Protein AF-0000000078757716 (afdb_homodimer)

Radius of gyration: 20.44 Å; Cα contacts (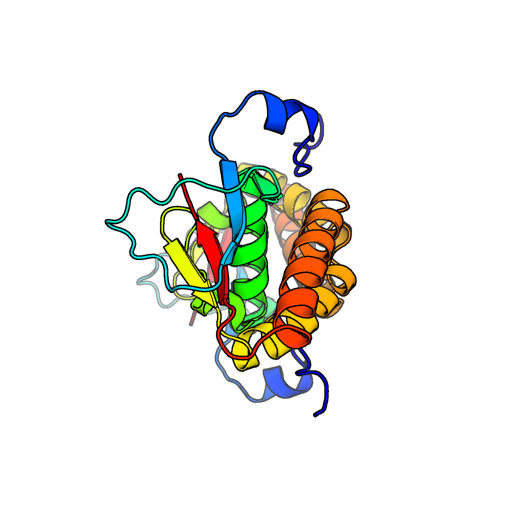8 Å, |Δi|>4): 432; chains: 2; boundi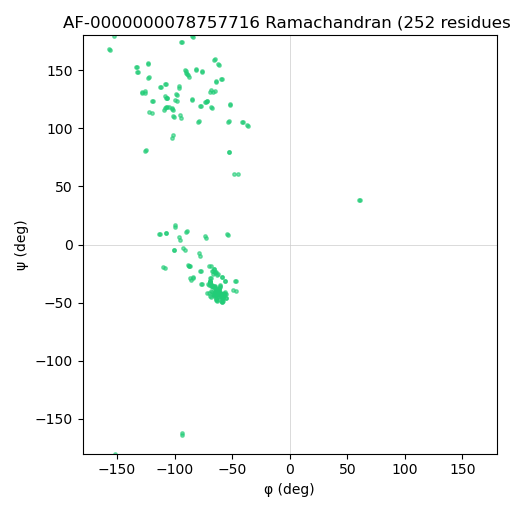ng box: 33×60×46 Å

Nearest PDB structures (foldseek):
  5l8f-assembly1_C  TM=5.918E-01  e=2.690E+00  Rhodospirillum rubrum ATCC 11170
  5gm2-assembly3_R  TM=3.361E-01  e=1.636E+00  Streptomyces blastmyceticus
  8xvz-assembly1_B  TM=3.292E-01  e=3.907E+00  Arabidopsis thaliana
  5l8f-assembly1_C  TM=5.921E-01  e=2.690E+00  Rhodospirillum rubrum ATCC 11170
  5gm2-assembly3_R  TM=3.363E-01  e=1.636E+00  Streptomyces blastmyceticus

Organism: Turneriella parva (strain ATCC BAA-1111 / DSM 21527 / NCTC 11395 / H) (NCBI:txid869212)

Solvent-accessible surface area (backbone atoms only — not comparable to full-atom values): 13785 Å² total; per-residue (Å²): 125,76,73,74,68,68,57,80,49,69,73,61,46,71,74,47,86,50,42,24,38,39,41,78,36,73,59,88,67,54,73,85,47,84,67,78,77,59,92,82,38,45,74,37,43,40,65,58,53,42,23,50,30,31,45,26,50,36,51,66,37,68,55,25,70,68,44,73,61,57,63,50,53,33,70,39,42,39,75,54,19,50,55,41,28,54,51,31,53,49,50,44,64,39,40,62,43,63,65,60,34,50,51,34,50,55,51,25,52,54,24,49,50,32,53,72,47,61,87,61,27,24,39,33,41,36,29,100,126,75,72,76,67,67,58,80,49,69,72,59,46,70,73,47,85,48,40,24,40,38,38,78,34,75,60,87,65,53,72,86,46,86,69,78,78,59,90,83,40,45,76,38,43,40,66,57,53,42,24,50,31,31,46,27,49,38,50,67,37,69,55,24,71,67,44,73,60,59,61,49,51,33,71,38,42,38,77,54,20,52,56,42,29,55,51,31,54,49,50,47,64,38,40,61,43,65,65,60,35,49,51,34,50,54,51,25,53,52,25,48,49,30,53,72,46,59,87,62,27,24,38,35,41,36,30,99

pLDDT: mean 86.97, std 15.77, range [28.34, 98.56]

Structure (mmCIF, N/CA/C/O backbone):
data_AF-0000000078757716-model_v1
#
loop_
_entity.id
_entity.type
_entity.pdbx_description
1 polymer 'Uncharacterized protein'
#
loop_
_atom_site.group_PDB
_atom_site.id
_atom_site.type_symbol
_atom_site.label_atom_id
_atom_site.label_alt_id
_atom_site.label_comp_id
_atom_site.label_asym_id
_atom_site.label_entity_id
_atom_site.label_seq_id
_atom_site.pdbx_PDB_ins_code
_atom_site.Cartn_x
_atom_site.Cartn_y
_atom_site.Cartn_z
_atom_site.occupancy
_atom_site.B_iso_or_equiv
_atom_site.auth_seq_id
_atom_site.auth_comp_id
_atom_site.auth_asym_id
_atom_site.auth_atom_id
_atom_site.pdbx_PDB_model_num
ATOM 1 N N . MET A 1 1 ? 7.484 -3.389 -23.938 1 28.34 1 MET A N 1
ATOM 2 C CA . MET A 1 1 ? 6.559 -2.396 -23.391 1 28.34 1 MET A CA 1
ATOM 3 C C . MET A 1 1 ? 7.211 -1.613 -22.266 1 28.34 1 MET A C 1
ATOM 5 O O . MET A 1 1 ? 7.992 -2.168 -21.484 1 28.34 1 MET A O 1
ATOM 9 N N . LYS A 1 2 ? 7.207 -0.39 -22.391 1 35.62 2 LYS A N 1
ATOM 10 C CA . LYS A 1 2 ? 7.898 0.388 -21.375 1 35.62 2 LYS A CA 1
ATOM 11 C C . LYS A 1 2 ? 7.434 -0.007 -19.969 1 35.62 2 LYS A C 1
ATOM 13 O O . LYS A 1 2 ? 6.234 -0.141 -19.734 1 35.62 2 LYS A O 1
ATOM 18 N N . PRO A 1 3 ? 8.234 -0.429 -19.203 1 38.66 3 PRO A N 1
ATOM 19 C CA . PRO A 1 3 ? 7.746 -0.767 -17.875 1 38.66 3 PRO A CA 1
ATOM 20 C C . PRO A 1 3 ? 6.762 0.265 -17.328 1 38.66 3 PRO A C 1
ATOM 22 O O . PRO A 1 3 ? 6.957 1.469 -17.516 1 38.66 3 PRO A O 1
ATOM 25 N N . LYS A 1 4 ? 5.531 -0.035 -17.297 1 49.56 4 LYS A N 1
ATOM 26 C CA . LYS A 1 4 ? 4.547 0.929 -16.812 1 49.56 4 LYS A CA 1
ATOM 27 C C . LYS A 1 4 ? 5.098 1.749 -15.656 1 49.56 4 LYS A C 1
ATOM 29 O O . LYS A 1 4 ? 5.629 1.191 -14.695 1 49.56 4 LYS A O 1
ATOM 34 N N . SER A 1 5 ? 5.457 2.883 -15.953 1 52 5 SER A N 1
ATOM 35 C CA . SER A 1 5 ? 6.055 3.742 -14.938 1 52 5 SER A CA 1
ATOM 36 C C . SER A 1 5 ? 5.164 3.842 -13.703 1 52 5 SER A C 1
ATOM 38 O O . SER A 1 5 ? 4.039 4.34 -13.781 1 52 5 SER A O 1
ATOM 40 N N . TYR A 1 6 ? 5.254 2.828 -12.914 1 58.72 6 TYR A N 1
ATOM 41 C CA . TYR A 1 6 ? 4.543 2.902 -11.641 1 58.72 6 TYR A CA 1
ATOM 42 C C . TYR A 1 6 ? 4.926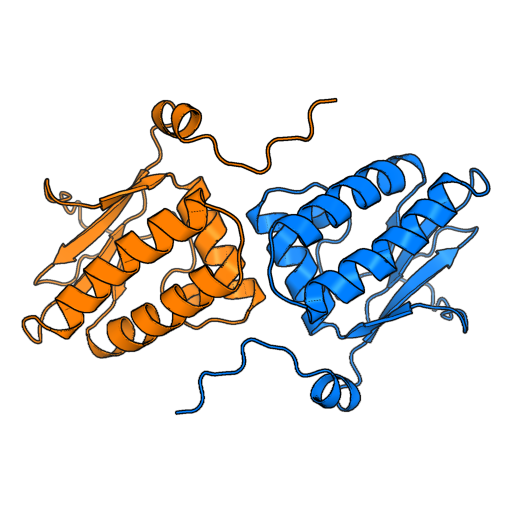 4.164 -10.875 1 58.72 6 TYR A C 1
ATOM 44 O O . TYR A 1 6 ? 4.41 4.418 -9.789 1 58.72 6 TYR A O 1
ATOM 52 N N . TYR A 1 7 ? 5.73 5 -11.734 1 55.91 7 TYR A N 1
ATOM 53 C CA . TYR A 1 7 ? 6.125 6.258 -11.109 1 55.91 7 TYR A CA 1
ATOM 54 C C . TYR A 1 7 ? 5.246 7.406 -11.594 1 55.91 7 TYR A C 1
ATOM 56 O O . TYR A 1 7 ? 4.922 7.492 -12.781 1 55.91 7 TYR A O 1
ATOM 64 N N . ILE A 1 8 ? 4.426 7.855 -10.68 1 56.78 8 ILE A N 1
ATOM 65 C CA . ILE A 1 8 ? 3.684 9.07 -11.008 1 56.78 8 ILE A CA 1
ATOM 66 C C . ILE A 1 8 ? 4.648 10.164 -11.453 1 56.78 8 ILE A C 1
ATOM 68 O O . ILE A 1 8 ? 5.637 10.445 -10.773 1 56.78 8 ILE A O 1
ATOM 72 N N . ASP A 1 9 ? 4.633 10.391 -12.695 1 56.06 9 ASP A N 1
ATOM 73 C CA . ASP A 1 9 ? 5.383 11.523 -13.227 1 56.06 9 ASP A CA 1
ATOM 74 C C . ASP A 1 9 ? 4.766 12.852 -12.797 1 56.06 9 ASP A C 1
ATOM 76 O O . ASP A 1 9 ? 3.547 13.031 -12.867 1 56.06 9 ASP A O 1
ATOM 80 N N . GLU A 1 10 ? 5.57 13.602 -12.062 1 59 10 GLU A N 1
ATOM 81 C CA . GLU A 1 10 ? 5.109 14.906 -11.602 1 59 10 GLU A CA 1
ATOM 82 C C . GLU A 1 10 ? 4.477 15.703 -12.742 1 59 10 GLU A C 1
ATOM 84 O O . GLU A 1 10 ? 3.559 16.5 -12.516 1 59 10 GLU A O 1
ATOM 89 N N . GLU A 1 11 ? 4.98 15.461 -13.898 1 57.66 11 GLU A N 1
ATOM 90 C CA . GLU A 1 11 ? 4.445 16.188 -15.047 1 57.66 11 GLU A CA 1
ATOM 91 C C . GLU A 1 11 ? 2.996 15.805 -15.32 1 57.66 11 GLU A C 1
ATOM 93 O O . GLU A 1 11 ? 2.199 16.641 -15.758 1 57.66 11 GLU A O 1
ATOM 98 N N . ARG A 1 12 ? 2.701 14.594 -15.117 1 56.5 12 ARG A N 1
ATOM 99 C CA . ARG A 1 12 ? 1.335 14.117 -15.32 1 56.5 12 ARG A CA 1
ATOM 100 C C . ARG A 1 12 ? 0.396 14.695 -14.266 1 56.5 12 ARG A C 1
ATOM 102 O O . ARG A 1 12 ? -0.798 14.867 -14.516 1 56.5 12 ARG A O 1
ATOM 109 N N . LEU A 1 13 ? 0.976 14.914 -13.117 1 58.38 13 LEU A N 1
ATOM 110 C CA . LEU A 1 13 ? 0.192 15.453 -12.016 1 58.38 13 LEU A CA 1
ATOM 111 C C . LEU A 1 13 ? -0.266 16.875 -12.32 1 58.38 13 LEU A C 1
ATOM 113 O O . LEU A 1 13 ? -1.284 17.328 -11.789 1 58.38 13 LEU A O 1
ATOM 117 N N . LYS A 1 14 ? 0.457 17.5 -13.141 1 55.69 14 LYS A N 1
ATOM 118 C CA . LYS A 1 14 ? 0.122 18.891 -13.438 1 55.69 14 LYS A CA 1
ATOM 119 C C . LYS A 1 14 ? -1.192 18.984 -14.211 1 55.69 14 LYS A C 1
ATOM 121 O O . LYS A 1 14 ? -1.916 19.984 -14.094 1 55.69 14 LYS A O 1
ATOM 126 N N . ASP A 1 15 ? -1.402 17.906 -14.93 1 53.78 15 ASP A N 1
ATOM 127 C CA . ASP A 1 15 ? -2.545 18.031 -15.828 1 53.78 15 ASP A CA 1
ATOM 128 C C . ASP A 1 15 ? -3.84 17.625 -15.133 1 53.78 15 ASP A C 1
ATOM 130 O O . ASP A 1 15 ? -4.93 17.797 -15.688 1 53.78 15 ASP A O 1
ATOM 134 N N . HIS A 1 16 ? -3.666 16.938 -14.102 1 57.41 16 HIS A N 1
ATOM 135 C CA . HIS A 1 16 ? -4.879 16.469 -13.445 1 57.41 16 HIS A CA 1
ATOM 136 C C . HIS A 1 16 ? -5.207 17.297 -12.211 1 57.41 16 HIS A C 1
ATOM 138 O O . HIS A 1 16 ? -4.328 17.578 -11.398 1 57.41 16 HIS A O 1
ATOM 144 N N . ASP A 1 17 ? -6.309 17.953 -12.25 1 62.44 17 ASP A N 1
ATOM 145 C CA . ASP A 1 17 ? -6.883 18.969 -11.375 1 62.44 17 ASP A CA 1
ATOM 146 C C . ASP A 1 17 ? -7.379 18.359 -10.062 1 62.44 17 ASP A C 1
ATOM 148 O O . ASP A 1 17 ? -8.094 19 -9.305 1 62.44 17 ASP A O 1
ATOM 152 N N . VAL A 1 18 ? -7.047 17.062 -9.898 1 70.81 18 VAL A N 1
ATOM 153 C CA . VAL A 1 18 ? -7.672 16.656 -8.648 1 70.81 18 VAL A CA 1
ATOM 154 C C . VAL A 1 18 ? -6.621 16.625 -7.535 1 70.81 18 VAL A C 1
ATOM 156 O O . VAL A 1 18 ? -5.848 15.664 -7.43 1 70.81 18 VAL A O 1
ATOM 159 N N . LEU A 1 19 ? -6.559 17.781 -6.891 1 85.44 19 LEU A N 1
ATOM 160 C CA . LEU A 1 19 ? -5.57 17.984 -5.84 1 85.44 19 LEU A CA 1
ATOM 161 C C . LEU A 1 19 ? -6.23 17.984 -4.465 1 85.44 19 LEU A C 1
ATOM 163 O O . LEU A 1 19 ? -7.367 18.438 -4.316 1 85.44 19 LEU A O 1
ATOM 167 N N . ALA A 1 20 ? -5.586 17.359 -3.611 1 90.31 20 ALA A N 1
ATOM 168 C CA . ALA A 1 20 ? -5.863 17.547 -2.191 1 90.31 20 ALA A CA 1
ATOM 169 C C . ALA A 1 20 ? -4.996 18.656 -1.607 1 90.31 20 ALA A C 1
ATOM 171 O O . ALA A 1 20 ? -3.932 18.969 -2.146 1 90.31 20 ALA A O 1
ATOM 172 N N . ALA A 1 21 ? -5.566 19.312 -0.592 1 92.25 21 ALA A N 1
ATOM 173 C CA . ALA A 1 21 ? -4.812 20.359 0.088 1 92.25 21 ALA A CA 1
ATOM 174 C C . ALA A 1 21 ? -4.48 19.953 1.521 1 92.25 21 ALA A C 1
ATOM 176 O O . ALA A 1 21 ? -5.324 19.391 2.227 1 92.25 21 ALA A O 1
ATOM 177 N N . VAL A 1 22 ? -3.225 20.203 1.916 1 96 22 VAL A N 1
ATOM 178 C CA . VAL A 1 22 ? -2.766 20.016 3.287 1 96 22 VAL A CA 1
ATOM 179 C C . VAL A 1 22 ? -2.283 21.344 3.867 1 96 22 VAL A C 1
ATOM 181 O O . VAL A 1 22 ? -1.391 21.984 3.309 1 96 22 VAL A O 1
ATOM 184 N N . PHE A 1 23 ? -2.926 21.734 5.039 1 94.69 23 PHE A N 1
ATOM 185 C CA . PHE A 1 23 ? -2.562 23.031 5.609 1 94.69 23 PHE A CA 1
ATOM 186 C C . PHE A 1 23 ? -2.854 23.062 7.105 1 94.69 23 PHE A C 1
ATOM 188 O O . PHE A 1 23 ? -3.484 22.141 7.641 1 94.69 23 PHE A O 1
ATOM 195 N N . ILE A 1 24 ? -2.35 24.047 7.754 1 96.5 24 ILE A N 1
ATOM 196 C CA . ILE A 1 24 ? -2.553 24.25 9.18 1 96.5 24 ILE A CA 1
ATOM 197 C C . ILE A 1 24 ? -3.709 25.234 9.406 1 96.5 24 ILE A C 1
ATOM 199 O O . ILE A 1 24 ? -3.818 26.234 8.719 1 96.5 24 ILE A O 1
ATOM 203 N N . SER A 1 25 ? -4.578 24.891 10.336 1 94.69 25 SER A N 1
ATOM 204 C CA . SER A 1 25 ? -5.719 25.719 10.703 1 94.69 25 SER A CA 1
ATOM 205 C C . SER A 1 25 ? -5.828 25.875 12.219 1 94.69 25 SER A C 1
ATOM 207 O O . SER A 1 25 ? -5.488 24.953 12.969 1 94.69 25 SER A O 1
ATOM 209 N N . ASN A 1 26 ? -6.336 27.031 12.641 1 93.56 26 ASN A N 1
ATOM 210 C CA . ASN A 1 26 ? -6.555 27.266 14.062 1 93.56 26 ASN A CA 1
ATOM 211 C C . ASN A 1 26 ? -7.973 26.891 14.484 1 93.56 26 ASN A C 1
ATOM 213 O O . ASN A 1 26 ? -8.328 26.984 15.664 1 93.56 26 ASN A O 1
ATOM 217 N N . VAL A 1 27 ? -8.75 26.484 13.492 1 89.88 27 VAL A N 1
ATOM 218 C CA . VAL A 1 27 ? -10.102 26.016 13.781 1 89.88 27 VAL A CA 1
ATOM 219 C C . VAL A 1 27 ? -10.359 24.703 13.039 1 89.88 27 VAL A C 1
ATOM 221 O O . VAL A 1 27 ? -9.742 24.438 12 1 89.88 27 VAL A O 1
ATOM 224 N N . GLU A 1 28 ? -11.258 23.891 13.609 1 90.06 28 GLU A N 1
ATOM 225 C CA . GLU A 1 28 ? -11.68 22.656 12.938 1 90.06 28 GLU A CA 1
ATOM 226 C C . GLU A 1 28 ? -12.516 22.984 11.695 1 90.06 28 GLU A C 1
ATOM 228 O O . GLU A 1 28 ? -13.414 23.828 11.75 1 90.06 28 GLU A O 1
ATOM 233 N N . ILE A 1 29 ? -12.086 22.297 10.648 1 89.12 29 ILE A N 1
ATOM 234 C CA . ILE A 1 29 ? -12.805 22.516 9.398 1 89.12 29 ILE A CA 1
ATOM 235 C C . ILE A 1 29 ? -13.828 21.406 9.195 1 89.12 29 ILE A C 1
ATOM 237 O O . ILE A 1 29 ? -13.492 20.219 9.32 1 89.12 29 ILE A O 1
ATOM 241 N N . SER A 1 30 ? -15.102 21.75 9.023 1 80.81 30 SER A N 1
ATOM 242 C CA . SER A 1 30 ? -16.141 20.766 8.781 1 80.81 30 SER A CA 1
ATOM 243 C C . SER A 1 30 ? -16.281 20.453 7.297 1 80.81 30 SER A C 1
ATOM 245 O O . SER A 1 30 ? -15.898 21.266 6.449 1 80.81 30 SER A O 1
ATOM 247 N N . ASP A 1 31 ? -16.578 19.203 6.957 1 69.81 31 ASP A N 1
ATOM 248 C CA . ASP A 1 31 ? -16.75 18.766 5.574 1 69.81 31 ASP A CA 1
ATOM 249 C C . ASP A 1 31 ? -17.641 19.734 4.805 1 69.81 31 ASP A C 1
ATOM 251 O O . ASP A 1 31 ? -17.453 19.938 3.602 1 69.81 31 ASP A O 1
ATOM 255 N N . ASP A 1 32 ? -18.656 20.203 5.434 1 62.56 32 ASP A N 1
ATOM 256 C CA . ASP A 1 32 ? -19.672 21.031 4.789 1 62.56 32 ASP A CA 1
ATOM 257 C C . ASP A 1 32 ? -19.188 22.469 4.609 1 62.56 32 ASP A C 1
ATOM 259 O O . ASP A 1 32 ? -19.828 23.266 3.928 1 62.56 32 ASP A O 1
ATOM 263 N N . GLN A 1 33 ? -18.094 22.688 5.23 1 56.34 33 GLN A N 1
ATOM 264 C CA . GLN A 1 33 ? -17.719 24.094 5.227 1 56.34 33 GLN A CA 1
ATOM 265 C C . GLN A 1 33 ? -16.766 24.406 4.074 1 56.34 33 GLN A C 1
ATOM 267 O O . GLN A 1 33 ? -15.93 23.578 3.719 1 56.34 33 GLN A O 1
ATOM 272 N N . TYR A 1 34 ? -17.266 25.094 3.143 1 59.72 34 TYR A N 1
ATOM 273 C CA . TYR A 1 34 ? -16.438 25.672 2.092 1 59.72 34 TYR A CA 1
ATOM 274 C C . TYR A 1 34 ? -15.188 26.312 2.676 1 59.72 34 TYR A C 1
ATOM 276 O O . TYR A 1 34 ? -15.234 27.422 3.217 1 59.72 34 TYR A O 1
ATOM 284 N N . ALA A 1 35 ? -14.438 25.484 3.301 1 62.97 35 ALA A N 1
ATOM 285 C CA . ALA A 1 35 ? -13.234 26.172 3.764 1 62.97 35 ALA A CA 1
ATOM 286 C C . ALA A 1 35 ? -12.297 26.484 2.602 1 62.97 35 ALA A C 1
ATOM 288 O O . ALA A 1 35 ? -12.109 25.656 1.706 1 62.97 35 ALA A O 1
ATOM 289 N N . GLU A 1 36 ? -12.062 27.734 2.527 1 74.81 36 GLU A N 1
ATOM 290 C CA . GLU A 1 36 ? -11.078 28.172 1.547 1 74.81 36 GLU A CA 1
ATOM 291 C C . GLU A 1 36 ? -9.664 27.781 1.97 1 74.81 36 GLU A C 1
ATOM 293 O O . GLU A 1 36 ? -9.273 28 3.117 1 74.81 36 GLU A O 1
ATOM 298 N N . GLU A 1 37 ? -9.055 27.078 1.09 1 79.25 37 GLU A N 1
ATOM 299 C CA . GLU A 1 37 ? -7.668 26.688 1.326 1 79.25 37 GLU A CA 1
ATOM 300 C C . GLU A 1 37 ? -6.75 27.906 1.323 1 79.25 37 GLU A C 1
ATOM 302 O O . GLU A 1 37 ? -6.875 28.781 0.462 1 79.25 37 GLU A O 1
ATOM 307 N N . PRO A 1 38 ? -5.93 27.984 2.326 1 86.12 38 PRO A N 1
ATOM 308 C CA . PRO A 1 38 ? -4.977 29.094 2.316 1 86.12 38 PRO A CA 1
ATOM 309 C C . PRO A 1 38 ? -3.979 29.016 1.164 1 86.12 38 PRO A C 1
ATOM 311 O O . PRO A 1 38 ? -3.762 27.938 0.609 1 86.12 38 PRO A O 1
ATOM 314 N N . PRO A 1 39 ? -3.396 30.109 0.843 1 86.31 39 PRO A N 1
ATOM 315 C CA . PRO A 1 39 ? -2.439 30.141 -0.266 1 86.31 39 PRO A CA 1
ATOM 316 C C . PRO A 1 39 ? -1.213 29.266 -0.006 1 86.31 39 PRO A C 1
ATOM 318 O O . PRO A 1 39 ? -0.586 28.781 -0.95 1 86.31 39 PRO A O 1
ATOM 321 N N . GLU A 1 40 ? -0.895 29.062 1.248 1 89.19 40 GLU A N 1
ATOM 322 C CA . GLU A 1 40 ? 0.315 28.312 1.596 1 89.19 40 GLU A CA 1
ATOM 323 C C . GLU A 1 40 ? 0.035 26.828 1.711 1 89.19 40 GLU A C 1
ATOM 325 O O . GLU A 1 40 ? 0.894 26.062 2.152 1 89.19 40 GLU A O 1
ATOM 330 N N . ALA A 1 41 ? -1.111 26.453 1.271 1 92.88 41 ALA A N 1
ATOM 331 C CA . ALA A 1 41 ? -1.464 25.047 1.367 1 92.88 41 ALA A CA 1
ATOM 332 C C . ALA A 1 41 ? -0.539 24.188 0.507 1 92.88 41 ALA A C 1
ATOM 334 O O . ALA A 1 41 ? -0.125 24.609 -0.576 1 92.88 41 ALA A O 1
ATOM 335 N N . LEU A 1 42 ? -0.203 23.078 1.037 1 94.12 42 LEU A N 1
ATOM 336 C CA . LEU A 1 42 ? 0.485 22.062 0.252 1 94.12 42 LEU A CA 1
ATOM 337 C C . LEU A 1 42 ? -0.496 21.312 -0.641 1 94.12 42 LEU A C 1
ATOM 339 O O . LEU A 1 42 ? -1.417 20.656 -0.145 1 94.12 42 LEU A O 1
ATOM 343 N N . TRP A 1 43 ? -0.269 21.391 -1.92 1 91.06 43 TRP A N 1
ATOM 344 C CA . TRP A 1 43 ? -1.127 20.688 -2.877 1 91.06 43 TRP A CA 1
ATOM 345 C C . TRP A 1 43 ? -0.504 19.375 -3.314 1 91.06 43 TRP A C 1
ATOM 347 O O . TRP A 1 43 ? 0.662 19.328 -3.713 1 91.06 43 TRP A O 1
ATOM 357 N N . ILE A 1 44 ? -1.374 18.344 -3.189 1 91.75 44 ILE A N 1
ATOM 358 C CA . ILE A 1 44 ? -0.924 17 -3.498 1 91.75 44 ILE A CA 1
ATOM 359 C C . ILE A 1 44 ? -1.895 16.344 -4.477 1 91.75 44 ILE A C 1
ATOM 361 O O . ILE A 1 44 ? -3.111 16.391 -4.281 1 91.75 44 ILE A O 1
ATOM 365 N N . HIS A 1 45 ? -1.345 15.805 -5.465 1 91.19 45 HIS A N 1
ATOM 366 C CA . HIS A 1 45 ? -2.201 15.055 -6.375 1 91.19 45 HIS A CA 1
ATOM 367 C C . HIS A 1 45 ? -2.91 13.914 -5.648 1 91.19 45 HIS A C 1
ATOM 369 O O . HIS A 1 45 ? -2.299 13.211 -4.836 1 91.19 45 HIS A O 1
ATOM 375 N N . GLU A 1 46 ? -4.145 13.672 -6.004 1 90.31 46 GLU A N 1
ATOM 376 C CA . GLU A 1 46 ? -4.957 12.672 -5.316 1 90.31 46 GLU A CA 1
ATOM 377 C C . GLU A 1 46 ? -4.332 11.289 -5.43 1 90.31 46 GLU A C 1
ATOM 379 O O . GLU A 1 46 ? -4.461 10.469 -4.52 1 90.31 46 GLU A O 1
ATOM 384 N N . GLU A 1 47 ? -3.723 11.016 -6.516 1 89.38 47 GLU A N 1
ATOM 385 C CA . GLU A 1 47 ? -3.102 9.703 -6.703 1 89.38 47 GLU A CA 1
ATOM 386 C C . GLU A 1 47 ? -1.951 9.492 -5.723 1 89.38 47 GLU A C 1
ATOM 388 O O . GLU A 1 47 ? -1.752 8.391 -5.223 1 89.38 47 GLU A O 1
ATOM 393 N N . ILE A 1 48 ? -1.233 10.57 -5.492 1 93.06 48 ILE A N 1
ATOM 394 C CA . ILE A 1 48 ? -0.114 10.477 -4.562 1 93.06 48 ILE A CA 1
ATOM 395 C C . ILE A 1 48 ? -0.639 10.305 -3.139 1 93.06 48 ILE A C 1
ATOM 397 O O . ILE A 1 48 ? -0.111 9.5 -2.365 1 93.06 48 ILE A O 1
ATOM 401 N N . LEU A 1 49 ? -1.664 11.055 -2.834 1 94.62 49 LEU A N 1
ATOM 402 C CA . LEU A 1 49 ? -2.254 10.914 -1.509 1 94.62 49 LEU A CA 1
ATOM 403 C C . LEU A 1 49 ? -2.852 9.523 -1.328 1 94.62 49 LEU A C 1
ATOM 405 O O . LEU A 1 49 ? -2.689 8.906 -0.274 1 94.62 49 LEU A O 1
ATOM 409 N N . SER A 1 50 ? -3.525 9.086 -2.344 1 94.69 50 SER A N 1
ATOM 410 C CA . SER A 1 50 ? -4.086 7.742 -2.307 1 94.69 50 SER A CA 1
ATOM 411 C C . SER A 1 50 ? -2.996 6.695 -2.107 1 94.69 50 SER A C 1
ATOM 413 O O . SER A 1 50 ? -3.152 5.773 -1.304 1 94.69 50 SER A O 1
ATOM 415 N N . ARG A 1 51 ? -1.918 6.805 -2.809 1 95.31 51 ARG A N 1
ATOM 416 C CA . ARG A 1 51 ? -0.779 5.902 -2.672 1 95.31 51 ARG A CA 1
ATOM 417 C C . ARG A 1 51 ? -0.233 5.922 -1.248 1 95.31 51 ARG A C 1
ATOM 419 O O . ARG A 1 51 ? 0.076 4.871 -0.684 1 95.31 51 ARG A O 1
ATOM 426 N N . LEU A 1 52 ? -0.149 7.102 -0.713 1 96.88 52 LEU A N 1
ATOM 427 C CA . LEU A 1 52 ? 0.334 7.242 0.656 1 96.88 52 LEU A CA 1
ATOM 428 C C . LEU A 1 52 ? -0.587 6.52 1.634 1 96.88 52 LEU A C 1
ATOM 430 O O . LEU A 1 52 ? -0.12 5.801 2.521 1 96.88 52 LEU A O 1
ATOM 434 N N . ILE A 1 53 ? -1.892 6.684 1.485 1 97.31 53 ILE A N 1
ATOM 435 C CA . ILE A 1 53 ? -2.881 6.074 2.369 1 97.31 53 ILE A CA 1
ATOM 436 C C . ILE A 1 53 ? -2.809 4.555 2.256 1 97.31 53 ILE A C 1
ATOM 438 O O . ILE A 1 53 ? -2.771 3.85 3.27 1 97.31 53 ILE A O 1
ATOM 442 N N . LEU A 1 54 ? -2.764 4.105 1.116 1 96.69 54 LEU A N 1
ATOM 443 C CA . LEU A 1 54 ? -2.689 2.666 0.882 1 96.69 54 LEU A CA 1
ATOM 444 C C . LEU A 1 54 ? -1.378 2.096 1.412 1 96.69 54 LEU A C 1
ATOM 446 O O . LEU A 1 54 ? -1.355 1 1.978 1 96.69 54 LEU A O 1
ATOM 450 N N . PHE A 1 55 ? -0.31 2.811 1.214 1 96.12 55 PHE A N 1
ATOM 451 C CA . PHE A 1 55 ? 0.973 2.406 1.777 1 96.12 55 PHE A CA 1
ATOM 452 C C . PHE A 1 55 ? 0.889 2.303 3.295 1 96.12 55 PHE A C 1
ATOM 454 O O . PHE A 1 55 ? 1.345 1.319 3.883 1 96.12 55 PHE A O 1
ATOM 461 N N . GLY A 1 56 ? 0.322 3.293 3.893 1 96.25 56 GLY A N 1
ATOM 462 C CA . GLY A 1 56 ? 0.098 3.238 5.328 1 96.25 56 GLY A CA 1
ATOM 463 C C . GLY A 1 56 ? -0.726 2.039 5.758 1 96.25 56 GLY A C 1
ATOM 464 O O . GLY A 1 56 ? -0.406 1.385 6.754 1 96.25 56 GLY A O 1
ATOM 465 N N . SER A 1 57 ? -1.731 1.729 5.027 1 95.62 57 SER A N 1
ATOM 466 C CA . SER A 1 57 ? -2.58 0.58 5.324 1 95.62 57 SER A CA 1
ATOM 467 C C . SER A 1 57 ? -1.801 -0.727 5.219 1 95.62 57 SER A C 1
ATOM 469 O O . SER A 1 57 ? -1.979 -1.632 6.035 1 95.62 57 SER A O 1
ATOM 471 N N . ALA A 1 58 ? -0.961 -0.793 4.246 1 94.31 58 ALA A N 1
ATOM 472 C CA . ALA A 1 58 ? -0.154 -1.991 4.031 1 94.31 58 ALA A CA 1
ATOM 473 C C . ALA A 1 58 ? 0.708 -2.301 5.25 1 94.31 58 ALA A C 1
ATOM 475 O O . ALA A 1 58 ? 0.995 -3.467 5.535 1 94.31 58 ALA A O 1
ATOM 476 N N . TYR A 1 59 ? 1.026 -1.308 5.949 1 93.62 59 TYR A N 1
ATOM 477 C CA . TYR A 1 59 ? 1.9 -1.494 7.102 1 93.62 59 TYR A CA 1
ATOM 478 C C . TYR A 1 59 ? 1.155 -1.218 8.398 1 93.62 59 TYR A C 1
ATOM 480 O O . TYR A 1 59 ? 1.774 -1.019 9.453 1 93.62 59 TYR A O 1
ATOM 488 N N . GLN A 1 60 ? -0.146 -1.063 8.266 1 91.75 60 GLN A N 1
ATOM 489 C CA . GLN A 1 60 ? -1.029 -0.883 9.414 1 91.75 60 GLN A CA 1
ATOM 490 C C . GLN A 1 60 ? -0.657 0.37 10.203 1 91.75 60 GLN A C 1
ATOM 492 O O . GLN A 1 60 ? -0.646 0.353 11.438 1 91.75 60 GLN A O 1
ATOM 497 N N . MET A 1 61 ? -0.304 1.354 9.5 1 94.25 61 MET A N 1
ATOM 498 C CA . MET A 1 61 ? 0.001 2.633 10.133 1 94.25 61 MET A CA 1
ATOM 499 C C . MET A 1 61 ? -1.277 3.357 10.539 1 94.25 61 MET A C 1
ATOM 501 O O . MET A 1 61 ? -2.279 3.305 9.82 1 94.25 61 MET A O 1
ATOM 505 N N . HIS A 1 62 ? -1.174 4.105 11.586 1 95.94 62 HIS A N 1
ATOM 506 C CA . HIS A 1 62 ? -2.342 4.734 12.188 1 95.94 62 HIS A CA 1
ATOM 507 C C . HIS A 1 62 ? -2.904 5.828 11.289 1 95.94 62 HIS A C 1
ATOM 509 O O . HIS A 1 62 ? -4.121 6.02 11.227 1 95.94 62 HIS A O 1
ATOM 515 N N . PHE A 1 63 ? -2.068 6.5 10.578 1 95.75 63 PHE A N 1
ATOM 516 C CA . PHE A 1 63 ? -2.553 7.66 9.844 1 95.75 63 PHE A CA 1
ATOM 517 C C . PHE A 1 63 ? -3.502 7.234 8.727 1 95.75 63 PHE A C 1
ATOM 519 O O . PHE A 1 63 ? -4.289 8.047 8.234 1 95.75 63 PHE A O 1
ATOM 526 N N . SER A 1 64 ? -3.381 5.969 8.273 1 95.75 64 SER A N 1
ATOM 527 C CA . SER A 1 64 ? -4.293 5.512 7.23 1 95.75 64 SER A CA 1
ATOM 528 C C . SER A 1 64 ? -5.73 5.461 7.738 1 95.75 64 SER A C 1
ATOM 530 O O . SER A 1 64 ? -6.676 5.496 6.945 1 95.75 64 SER A O 1
ATOM 532 N N . ALA A 1 65 ? -5.883 5.402 9.031 1 95.31 65 ALA A N 1
ATOM 533 C CA . ALA A 1 65 ? -7.211 5.477 9.633 1 95.31 65 ALA A CA 1
ATOM 534 C C . ALA A 1 65 ? -7.637 6.926 9.852 1 95.31 65 ALA A C 1
ATOM 536 O O . ALA A 1 65 ? -8.828 7.238 9.859 1 95.31 65 ALA A O 1
ATOM 537 N N . LEU A 1 66 ? -6.664 7.832 10.094 1 95.5 66 LEU A N 1
ATOM 538 C CA . LEU A 1 66 ? -6.926 9.258 10.297 1 95.5 66 LEU A CA 1
ATOM 539 C C . LEU A 1 66 ? -7.371 9.922 9 1 95.5 66 LEU A C 1
ATOM 541 O O . LEU A 1 66 ? -8.156 10.867 9.023 1 95.5 66 LEU A O 1
ATOM 545 N N . ILE A 1 67 ? -6.805 9.445 7.875 1 96 67 ILE A N 1
ATOM 546 C CA . ILE A 1 67 ? -7.098 9.922 6.527 1 96 67 ILE A CA 1
ATOM 547 C C . ILE A 1 67 ? -7.52 8.742 5.648 1 96 67 ILE A C 1
ATOM 549 O O . ILE A 1 67 ? -6.742 8.281 4.809 1 96 67 ILE A O 1
ATOM 553 N N . PRO A 1 68 ? -8.742 8.352 5.734 1 93.56 68 PRO A N 1
ATOM 554 C CA . PRO A 1 68 ? -9.109 7.062 5.148 1 93.56 68 PRO A CA 1
ATOM 555 C C . PRO A 1 68 ? -9.273 7.125 3.633 1 93.56 68 PRO A C 1
ATOM 557 O O . PRO A 1 68 ? -9.281 6.086 2.967 1 93.56 68 PRO A O 1
ATOM 560 N N . ASP A 1 69 ? -9.531 8.344 3.109 1 92.12 69 ASP A N 1
ATOM 561 C CA . ASP A 1 69 ? -9.633 8.469 1.659 1 92.12 69 ASP A CA 1
ATOM 562 C C . ASP A 1 69 ? -9.242 9.875 1.201 1 92.12 69 ASP A C 1
ATOM 564 O O . ASP A 1 69 ? -8.891 10.727 2.02 1 92.12 69 ASP A O 1
ATOM 568 N N . VAL A 1 70 ? -9.312 10.055 -0.079 1 91.81 70 VAL A N 1
ATOM 569 C CA . VAL A 1 70 ? -8.805 11.297 -0.663 1 91.81 70 VAL A CA 1
ATOM 570 C C . VAL A 1 70 ? -9.953 12.289 -0.849 1 91.81 70 VAL A C 1
ATOM 572 O O . VAL A 1 70 ? -9.758 13.375 -1.395 1 91.81 70 VAL A O 1
ATOM 575 N N . TYR A 1 71 ? -11.156 12.008 -0.387 1 88.81 71 TYR A N 1
ATOM 576 C CA . TYR A 1 71 ? -12.305 12.828 -0.748 1 88.81 71 TYR A CA 1
ATOM 577 C C . TYR A 1 71 ? -12.797 13.633 0.449 1 88.81 71 TYR A C 1
ATOM 579 O O . TYR A 1 71 ? -13.484 14.641 0.285 1 88.81 71 TYR A O 1
ATOM 587 N N . GLY A 1 72 ? -12.469 13.266 1.61 1 90.5 72 GLY A N 1
ATOM 588 C CA . GLY A 1 72 ? -12.984 13.914 2.805 1 90.5 72 GLY A CA 1
ATOM 589 C C . GLY A 1 72 ? -12.062 15.008 3.33 1 90.5 72 GLY A C 1
ATOM 590 O O . GLY A 1 72 ? -11.062 15.344 2.693 1 90.5 72 GLY A O 1
ATOM 591 N N . THR A 1 73 ? -12.594 15.719 4.387 1 93.62 73 THR A N 1
ATOM 592 C CA . THR A 1 73 ? -11.805 16.672 5.164 1 93.62 73 THR A CA 1
ATOM 593 C C . THR A 1 73 ? -11.477 16.109 6.543 1 93.62 73 THR A C 1
ATOM 595 O O . THR A 1 73 ? -12.375 15.688 7.277 1 93.62 73 THR A O 1
ATOM 598 N N . TYR A 1 74 ? -10.25 16.109 6.828 1 95.81 74 TYR A N 1
ATOM 599 C CA . TYR A 1 74 ? -9.797 15.508 8.078 1 95.81 74 TYR A CA 1
ATOM 600 C C . TYR A 1 74 ? -8.969 16.484 8.891 1 95.81 74 TYR A C 1
ATOM 602 O O . TYR A 1 74 ? -8.07 17.141 8.359 1 95.81 74 TYR A O 1
ATOM 610 N N . ASN A 1 75 ? -9.336 16.594 10.164 1 96.12 75 ASN A N 1
ATOM 611 C CA . ASN A 1 75 ? -8.609 17.406 11.125 1 96.12 75 ASN A CA 1
ATOM 612 C C . ASN A 1 75 ? -7.738 16.547 12.039 1 96.12 75 ASN A C 1
ATOM 614 O O . ASN A 1 75 ? -8.25 15.719 12.789 1 96.12 75 ASN A O 1
ATOM 618 N N . ILE A 1 76 ? -6.469 16.766 11.953 1 97.38 76 ILE A N 1
ATOM 619 C CA . ILE A 1 76 ? -5.523 16.016 12.773 1 97.38 76 ILE A CA 1
ATOM 620 C C . ILE A 1 76 ? -4.965 16.906 13.875 1 97.38 76 ILE A C 1
ATOM 622 O O . ILE A 1 76 ? -4.309 17.906 13.602 1 97.38 76 ILE A O 1
ATOM 626 N N . ASN A 1 77 ? -5.207 16.531 15.125 1 96.56 77 ASN A N 1
ATOM 627 C CA . ASN A 1 77 ? -4.797 17.391 16.25 1 96.56 77 ASN A CA 1
ATOM 628 C C . ASN A 1 77 ? -3.336 17.141 16.625 1 96.56 77 ASN A C 1
ATOM 630 O O . ASN A 1 77 ? -2.678 16.281 16.047 1 96.56 77 ASN A O 1
ATOM 634 N N . LYS A 1 78 ? -2.857 17.844 17.594 1 96.19 78 LYS A N 1
ATOM 635 C CA . LYS A 1 78 ? -1.438 17.906 17.922 1 96.19 78 LYS A CA 1
ATOM 636 C C . LYS A 1 78 ? -0.899 16.547 18.344 1 96.19 78 LYS A C 1
ATOM 638 O O . LYS A 1 78 ? 0.119 16.094 17.812 1 96.19 78 LYS A O 1
ATOM 643 N N . PRO A 1 79 ? -1.569 15.828 19.234 1 94.81 79 PRO A N 1
ATOM 644 C CA . PRO A 1 79 ? -1.043 14.508 19.594 1 94.81 79 PRO A CA 1
ATOM 645 C C . PRO A 1 79 ? -0.992 13.555 18.391 1 94.81 79 PRO A C 1
ATOM 647 O O . PRO A 1 79 ? -0.042 12.781 18.266 1 94.81 79 PRO A O 1
ATOM 650 N N . GLN A 1 80 ? -1.962 13.656 17.562 1 96.81 80 GLN A N 1
ATOM 651 C CA . GLN A 1 80 ? -2.012 12.805 16.375 1 96.81 80 GLN A CA 1
ATOM 652 C C . GLN A 1 80 ? -0.919 13.18 15.375 1 96.81 80 GLN A C 1
ATOM 654 O O . GLN A 1 80 ? -0.391 12.32 14.672 1 96.81 80 GLN A O 1
ATOM 659 N N . CYS A 1 81 ? -0.566 14.43 15.336 1 97.88 81 CYS A N 1
ATOM 660 C CA . CYS A 1 81 ? 0.458 14.891 14.414 1 97.88 81 CYS A CA 1
ATOM 661 C C . CYS A 1 81 ? 1.826 14.336 14.781 1 97.88 81 CYS A C 1
ATOM 663 O O . CYS A 1 81 ? 2.65 14.07 13.906 1 97.88 81 CYS A O 1
ATOM 665 N N . ASP A 1 82 ? 2.059 14.219 16.031 1 96.5 82 ASP A N 1
ATOM 666 C CA . ASP A 1 82 ? 3.316 13.625 16.484 1 96.5 82 ASP A CA 1
ATOM 667 C C . ASP A 1 82 ? 3.467 12.203 15.938 1 96.5 82 ASP A C 1
ATOM 669 O O . ASP A 1 82 ? 4.496 11.859 15.352 1 96.5 82 ASP A O 1
ATOM 673 N N . ASP A 1 83 ? 2.422 11.445 16.125 1 96.12 83 ASP A N 1
ATOM 674 C CA . ASP A 1 83 ? 2.41 10.078 15.617 1 96.12 83 ASP A CA 1
ATOM 675 C C . ASP A 1 83 ? 2.49 10.055 14.094 1 96.12 83 ASP A C 1
ATOM 677 O O . ASP A 1 83 ? 3.219 9.242 13.516 1 96.12 83 ASP A O 1
ATOM 681 N N . LEU A 1 84 ? 1.758 10.922 13.5 1 97.88 84 LEU A N 1
ATOM 682 C CA . LEU A 1 84 ? 1.763 11.031 12.047 1 97.88 84 LEU A CA 1
ATOM 683 C C . LEU A 1 84 ? 3.17 11.305 11.523 1 97.88 84 LEU A C 1
ATOM 685 O O . LEU A 1 84 ? 3.623 10.656 10.578 1 97.88 84 LEU A O 1
ATOM 689 N N . ALA A 1 85 ? 3.879 12.242 12.18 1 97.94 85 ALA A N 1
ATOM 690 C CA . ALA A 1 85 ? 5.227 12.602 11.75 1 97.94 85 ALA A CA 1
ATOM 691 C C . ALA A 1 85 ? 6.168 11.406 11.828 1 97.94 85 ALA A C 1
ATOM 693 O O . ALA A 1 85 ? 6.953 11.156 10.906 1 97.94 85 ALA A O 1
ATOM 694 N N . ALA A 1 86 ? 6.07 10.672 12.836 1 97 86 ALA A N 1
ATOM 695 C CA . ALA A 1 86 ? 6.918 9.5 13.016 1 97 86 ALA A CA 1
ATOM 696 C C . ALA A 1 86 ? 6.625 8.445 11.953 1 97 86 ALA A C 1
ATOM 698 O O . ALA A 1 86 ? 7.547 7.848 11.391 1 97 86 ALA A O 1
ATOM 699 N N . GLU A 1 87 ? 5.355 8.242 11.719 1 97.44 87 GLU A N 1
ATOM 700 C CA . GLU A 1 87 ? 4.957 7.227 10.75 1 97.44 87 GLU A CA 1
ATOM 701 C C . GLU A 1 87 ? 5.363 7.629 9.336 1 97.44 87 GLU A C 1
ATOM 703 O O . GLU A 1 87 ? 5.793 6.785 8.547 1 97.44 87 GLU A O 1
ATOM 708 N N . LEU A 1 88 ? 5.301 8.898 9.031 1 97.88 88 LEU A N 1
ATOM 709 C CA . LEU A 1 88 ? 5.699 9.359 7.707 1 97.88 88 LEU A CA 1
ATOM 710 C C . LEU A 1 88 ? 7.207 9.219 7.512 1 97.88 88 LEU A C 1
ATOM 712 O O . LEU A 1 88 ? 7.672 8.961 6.398 1 97.88 88 LEU A O 1
ATOM 716 N N . GLU A 1 89 ? 7.945 9.375 8.555 1 96.62 89 GLU A N 1
ATOM 717 C CA . GLU A 1 89 ? 9.375 9.078 8.477 1 96.62 89 GLU A CA 1
ATOM 718 C C . GLU A 1 89 ? 9.617 7.617 8.125 1 96.62 89 GLU A C 1
ATOM 720 O O . GLU A 1 89 ? 10.469 7.309 7.289 1 96.62 89 GLU A O 1
ATOM 725 N N . THR A 1 90 ? 8.867 6.754 8.703 1 96.06 90 THR A N 1
ATOM 726 C CA . THR A 1 90 ? 8.969 5.328 8.422 1 96.06 90 THR A CA 1
ATOM 727 C C . THR A 1 90 ? 8.656 5.047 6.953 1 96.06 90 THR A C 1
ATOM 729 O O . THR A 1 90 ? 9.32 4.227 6.312 1 96.06 90 THR A O 1
ATOM 732 N N . VAL A 1 91 ? 7.652 5.734 6.449 1 96.56 91 VAL A N 1
ATOM 733 C CA . VAL A 1 91 ? 7.305 5.574 5.039 1 96.56 91 VAL A CA 1
ATOM 734 C C . VAL A 1 91 ? 8.523 5.855 4.168 1 96.56 91 VAL A C 1
ATOM 736 O O . VAL A 1 91 ? 8.836 5.09 3.252 1 96.56 91 VAL A O 1
ATOM 739 N N . THR A 1 92 ? 9.211 6.914 4.445 1 96.12 92 THR A N 1
ATOM 740 C CA . THR A 1 92 ? 10.352 7.312 3.627 1 96.12 92 THR A CA 1
ATOM 741 C C . THR A 1 92 ? 11.469 6.273 3.703 1 96.12 92 THR A C 1
ATOM 743 O O . THR A 1 92 ? 12.25 6.125 2.764 1 96.12 92 THR A O 1
ATOM 746 N N . GLU A 1 93 ? 11.508 5.516 4.73 1 95.25 93 GLU A N 1
ATOM 747 C CA . GLU A 1 93 ? 12.531 4.48 4.895 1 95.25 93 GLU A CA 1
ATOM 748 C C . GLU A 1 93 ? 12.133 3.197 4.172 1 95.25 93 GLU A C 1
ATOM 750 O O . GLU A 1 93 ? 12.992 2.445 3.713 1 95.25 93 GLU A O 1
ATOM 755 N N . LEU A 1 94 ? 10.867 3.004 4.066 1 95.06 94 LEU A N 1
ATOM 756 C CA . LEU A 1 94 ? 10.344 1.726 3.59 1 95.06 94 LEU A CA 1
ATOM 757 C C . LEU A 1 94 ? 10.25 1.714 2.068 1 95.06 94 LEU A C 1
ATOM 759 O O . LEU A 1 94 ? 10.117 0.649 1.459 1 95.06 94 LEU A O 1
ATOM 763 N N . THR A 1 95 ? 10.266 2.893 1.428 1 94.81 95 THR A N 1
ATOM 764 C CA . THR A 1 95 ? 10.016 2.92 -0.009 1 94.81 95 THR A CA 1
ATOM 765 C C . THR A 1 95 ? 11.18 3.568 -0.748 1 94.81 95 THR A C 1
ATOM 767 O O . THR A 1 95 ? 11.867 4.43 -0.197 1 94.81 95 THR A O 1
ATOM 770 N N . ASN A 1 96 ? 11.32 3.223 -2.029 1 93.94 96 ASN A N 1
ATOM 771 C CA . ASN A 1 96 ? 12.289 3.826 -2.938 1 93.94 96 ASN A CA 1
ATOM 772 C C . ASN A 1 96 ? 11.609 4.742 -3.953 1 93.94 96 ASN A C 1
ATOM 774 O O . ASN A 1 96 ? 12.227 5.133 -4.949 1 93.94 96 ASN A O 1
ATOM 778 N N . ASP A 1 97 ? 10.383 5 -3.758 1 92.75 97 ASP A N 1
ATOM 779 C CA . ASP A 1 97 ? 9.617 5.914 -4.602 1 92.75 97 ASP A CA 1
ATOM 780 C C . ASP A 1 97 ? 9.914 7.367 -4.242 1 92.75 97 ASP A C 1
ATOM 782 O O . ASP A 1 97 ? 9.414 7.879 -3.238 1 92.75 97 ASP A O 1
ATOM 786 N N . ASP A 1 98 ? 10.633 8.008 -5.066 1 92.56 98 ASP A N 1
ATOM 787 C CA . ASP A 1 98 ? 11.109 9.359 -4.77 1 92.56 98 ASP A CA 1
ATOM 788 C C . ASP A 1 98 ? 9.938 10.328 -4.609 1 92.56 98 ASP A C 1
ATOM 790 O O . ASP A 1 98 ? 9.977 11.219 -3.762 1 92.56 98 ASP A O 1
ATOM 794 N N . LEU A 1 99 ? 8.969 10.117 -5.43 1 92.25 99 LEU A N 1
ATOM 795 C CA . LEU A 1 99 ? 7.836 11.031 -5.375 1 92.25 99 LEU A CA 1
ATOM 796 C C . LEU A 1 99 ? 7.051 10.844 -4.082 1 92.25 99 LEU A C 1
ATOM 798 O O . LEU A 1 99 ? 6.664 11.82 -3.436 1 92.25 99 LEU A O 1
ATOM 802 N N . LEU A 1 100 ? 6.816 9.609 -3.723 1 95.06 100 LEU A N 1
ATOM 803 C CA . LEU A 1 100 ? 6.117 9.328 -2.471 1 95.06 100 LEU A CA 1
ATOM 804 C C . LEU A 1 100 ? 6.918 9.844 -1.277 1 95.06 100 LEU A C 1
ATOM 806 O O . LEU A 1 100 ? 6.355 10.438 -0.356 1 95.06 100 LEU A O 1
ATOM 810 N N . ARG A 1 101 ? 8.227 9.641 -1.309 1 96.31 101 ARG A N 1
ATOM 811 C CA . ARG A 1 101 ? 9.109 10.125 -0.248 1 96.31 101 ARG A CA 1
ATOM 812 C C . ARG A 1 101 ? 9.023 11.641 -0.122 1 96.31 101 ARG A C 1
ATOM 814 O O . ARG A 1 101 ? 8.914 12.172 0.984 1 96.31 101 ARG A O 1
ATOM 821 N N . LYS A 1 102 ? 9.039 12.266 -1.237 1 95.44 102 LYS A N 1
ATOM 822 C CA . LYS A 1 102 ? 8.984 13.727 -1.263 1 95.44 102 LYS A CA 1
ATOM 823 C C . LYS A 1 102 ? 7.73 14.242 -0.562 1 95.44 102 LYS A C 1
ATOM 825 O O . LYS A 1 102 ? 7.812 15.078 0.336 1 95.44 102 LYS A O 1
ATOM 830 N N . TYR A 1 103 ? 6.641 13.719 -0.884 1 95.5 103 TYR A N 1
ATOM 831 C CA . TYR A 1 103 ? 5.395 14.242 -0.342 1 95.5 103 TYR A CA 1
ATOM 832 C C . TYR A 1 103 ? 5.191 13.789 1.099 1 95.5 103 TYR A C 1
ATOM 834 O O . TYR A 1 103 ? 4.621 14.523 1.912 1 95.5 103 TYR A O 1
ATOM 842 N N . ALA A 1 104 ? 5.656 12.578 1.405 1 98 104 ALA A N 1
ATOM 843 C CA . ALA A 1 104 ? 5.645 12.164 2.807 1 98 104 ALA A CA 1
ATOM 844 C C . ALA A 1 104 ? 6.422 13.148 3.674 1 98 104 ALA A C 1
ATOM 846 O O . ALA A 1 104 ? 5.961 13.539 4.754 1 98 104 ALA A O 1
ATOM 847 N N . LEU A 1 105 ? 7.531 13.562 3.186 1 98.12 105 LEU A N 1
ATOM 848 C CA . LEU A 1 105 ? 8.375 14.492 3.93 1 98.12 105 LEU A CA 1
ATOM 849 C C . LEU A 1 105 ? 7.719 15.867 4.031 1 98.12 105 LEU A C 1
ATOM 851 O O . LEU A 1 105 ? 7.797 16.516 5.074 1 98.12 105 LEU A O 1
ATOM 855 N N . LEU A 1 106 ? 7.098 16.297 2.963 1 97.62 106 LEU A N 1
ATOM 856 C CA . LEU A 1 106 ? 6.434 17.594 2.971 1 97.62 106 LEU A CA 1
ATOM 857 C C . LEU A 1 106 ? 5.277 17.609 3.961 1 97.62 106 LEU A C 1
ATOM 859 O O . LEU A 1 106 ? 5.102 18.578 4.707 1 97.62 106 LEU A O 1
ATOM 863 N N . ILE A 1 107 ? 4.496 16.578 4.016 1 98.19 107 ILE A N 1
ATOM 864 C CA . ILE A 1 107 ? 3.398 16.469 4.969 1 98.19 107 ILE A CA 1
ATOM 865 C C . ILE A 1 107 ? 3.953 16.391 6.391 1 98.19 107 ILE A C 1
ATOM 867 O O . ILE A 1 107 ? 3.412 17.016 7.312 1 98.19 107 ILE A O 1
ATOM 871 N N . ARG A 1 108 ? 5.016 15.602 6.516 1 98.56 108 ARG A N 1
ATOM 872 C CA . ARG A 1 108 ? 5.664 15.477 7.812 1 98.56 108 ARG A CA 1
ATOM 873 C C . ARG A 1 108 ? 6.082 16.844 8.352 1 98.56 108 ARG A C 1
ATOM 875 O O . ARG A 1 108 ? 5.91 17.125 9.539 1 98.56 108 ARG A O 1
ATOM 882 N N . GLU A 1 109 ? 6.617 17.656 7.531 1 98.25 109 GLU A N 1
ATOM 883 C CA . GLU A 1 109 ? 7.031 19 7.941 1 98.25 109 GLU A CA 1
ATOM 884 C C . GLU A 1 109 ? 5.848 19.812 8.453 1 98.25 109 GLU A C 1
ATOM 886 O O . GLU A 1 109 ? 5.953 20.5 9.477 1 98.25 109 GLU A O 1
ATOM 891 N N . GLN A 1 110 ? 4.727 19.75 7.797 1 97.88 110 GLN A N 1
ATOM 892 C CA . GLN A 1 110 ? 3.527 20.453 8.25 1 97.88 110 GLN A CA 1
ATOM 893 C C . GLN A 1 110 ? 3.051 19.906 9.594 1 97.88 110 GLN A C 1
ATOM 895 O O . GLN A 1 110 ? 2.676 20.688 10.477 1 97.88 110 GLN A O 1
ATOM 900 N N . ALA A 1 111 ? 3.078 18.609 9.719 1 98.25 111 ALA A N 1
ATOM 901 C CA . ALA A 1 111 ? 2.674 17.969 10.977 1 98.25 111 ALA A CA 1
ATOM 902 C C . ALA A 1 111 ? 3.547 18.453 12.133 1 98.25 111 ALA A C 1
ATOM 904 O O . ALA A 1 111 ? 3.039 18.766 13.211 1 98.25 111 ALA A O 1
ATOM 905 N N . LEU A 1 112 ? 4.832 18.516 11.875 1 98.31 112 LEU A N 1
ATOM 906 C CA . LEU A 1 112 ? 5.766 18.953 12.906 1 98.31 112 LEU A CA 1
ATOM 907 C C . LEU A 1 112 ? 5.52 20.422 13.281 1 98.31 112 LEU A C 1
ATOM 909 O O . LEU A 1 112 ? 5.676 20.797 14.445 1 98.31 112 LEU A O 1
ATOM 913 N N . ARG A 1 113 ? 5.156 21.219 12.32 1 97.69 113 ARG A N 1
ATOM 914 C CA . ARG A 1 113 ? 4.816 22.609 12.617 1 97.69 113 ARG A CA 1
ATOM 915 C C . ARG A 1 113 ? 3.631 22.703 13.57 1 97.69 113 ARG A C 1
ATOM 917 O O . ARG A 1 113 ? 3.605 23.547 14.469 1 97.69 113 ARG A O 1
ATOM 924 N N . VAL A 1 114 ? 2.689 21.844 13.383 1 97.75 114 VAL A N 1
ATOM 925 C CA . VAL A 1 114 ? 1.541 21.797 14.281 1 97.75 114 VAL A CA 1
ATOM 926 C C . VAL A 1 114 ? 1.991 21.359 15.68 1 97.75 114 VAL A C 1
ATOM 928 O O . VAL A 1 114 ? 1.569 21.953 16.672 1 97.75 114 VAL A O 1
ATOM 931 N N . CYS A 1 115 ? 2.84 20.328 15.711 1 96.75 115 CYS A N 1
ATOM 932 C CA . CYS A 1 115 ? 3.338 19.812 16.984 1 96.75 115 CYS A CA 1
ATOM 933 C C . CYS A 1 115 ? 4.02 20.922 17.781 1 96.75 115 CYS A C 1
ATOM 935 O O . CYS A 1 115 ? 3.914 20.953 19.016 1 96.75 115 CYS A O 1
ATOM 937 N N . HIS A 1 116 ? 4.598 21.828 17.094 1 95.38 116 HIS A N 1
ATOM 938 C CA . HIS A 1 116 ? 5.383 22.859 17.75 1 95.38 116 HIS A CA 1
ATOM 939 C C . HIS A 1 116 ? 4.602 24.156 17.875 1 95.38 116 HIS A C 1
ATOM 941 O O . HIS A 1 116 ? 5.102 25.141 18.422 1 95.38 116 HIS A O 1
ATOM 947 N N . GLY A 1 117 ? 3.404 24.188 17.312 1 94.25 117 GLY A N 1
ATOM 948 C CA . GLY A 1 117 ? 2.6 25.391 17.297 1 94.25 117 GLY A CA 1
ATOM 949 C C . GLY A 1 117 ? 1.635 25.469 18.469 1 94.25 117 GLY A C 1
ATOM 950 O O . GLY A 1 117 ? 1.865 24.859 19.516 1 94.25 117 GLY A O 1
ATOM 951 N N . ALA A 1 118 ? 0.657 26.359 18.312 1 92.06 118 ALA A N 1
ATOM 952 C CA . ALA A 1 118 ? -0.359 26.562 19.328 1 92.06 118 ALA A CA 1
ATOM 953 C C . ALA A 1 118 ? -1.173 25.297 19.578 1 92.06 118 ALA A C 1
ATOM 955 O O . ALA A 1 118 ? -1.274 24.438 18.688 1 92.06 118 ALA A O 1
ATOM 956 N N . SER A 1 119 ? -1.729 25.156 20.75 1 90.88 119 SER A N 1
ATOM 957 C CA . SER A 1 119 ? -2.418 23.938 21.156 1 90.88 119 SER A CA 1
ATOM 958 C C . SER A 1 119 ? -3.711 23.734 20.375 1 90.88 119 SER A C 1
ATOM 960 O O . SER A 1 119 ? -4.219 22.625 20.266 1 90.88 119 SER A O 1
ATOM 962 N N . ASN A 1 120 ? -4.195 24.797 19.781 1 92.31 120 ASN A N 1
ATOM 963 C CA . ASN A 1 120 ? -5.484 24.703 19.109 1 92.31 120 ASN A CA 1
ATOM 964 C C . ASN A 1 120 ? -5.309 24.531 17.594 1 92.31 120 ASN A C 1
ATOM 966 O O . ASN A 1 120 ? -6.27 24.656 16.844 1 92.31 120 ASN A O 1
ATOM 970 N N . GLN A 1 121 ? -4.09 24.156 17.234 1 95.56 121 GLN A N 1
ATOM 971 C CA . GLN A 1 121 ? -3.855 24.016 15.797 1 95.56 121 GLN A CA 1
ATOM 972 C C . GLN A 1 121 ? -4.16 22.609 15.32 1 95.56 121 GLN A C 1
ATOM 974 O O . GLN A 1 121 ? -3.971 21.641 16.062 1 95.56 121 GLN A O 1
ATOM 979 N N . PHE A 1 122 ? -4.629 22.578 14.086 1 96.5 122 PHE A N 1
ATOM 980 C CA . PHE A 1 122 ? -4.895 21.328 13.383 1 96.5 122 PHE A CA 1
ATOM 981 C C . PHE A 1 122 ? -4.121 21.266 12.07 1 96.5 122 PHE A C 1
ATOM 983 O O . PHE A 1 122 ? -3.939 22.281 11.406 1 96.5 122 PHE A O 1
ATOM 990 N N . LEU A 1 123 ? -3.67 20.078 11.773 1 97.62 123 LEU A N 1
ATOM 991 C CA . LEU A 1 123 ? -3.359 19.797 10.375 1 97.62 123 LEU A CA 1
ATOM 992 C C . LEU A 1 123 ? -4.609 19.359 9.617 1 97.62 123 LEU A C 1
ATOM 994 O O . LEU A 1 123 ? -5.289 18.422 10.016 1 97.62 123 LEU A O 1
ATOM 998 N N . VAL A 1 124 ? -4.898 20.016 8.586 1 96.06 124 VAL A N 1
ATOM 999 C CA . VAL A 1 124 ? -6.094 19.719 7.805 1 96.06 124 VAL A CA 1
ATOM 1000 C C . VAL A 1 124 ? -5.691 19.062 6.484 1 96.06 124 VAL A C 1
ATOM 1002 O O . VAL A 1 124 ? -4.805 19.547 5.781 1 96.06 124 VAL A O 1
ATOM 1005 N N . VAL A 1 125 ? -6.27 17.953 6.207 1 96 125 VAL A N 1
ATOM 1006 C CA . VAL A 1 125 ? -6.211 17.312 4.895 1 96 125 VAL A CA 1
ATOM 1007 C C . VAL A 1 125 ? -7.574 17.406 4.215 1 96 125 VAL A C 1
ATOM 1009 O O . VAL A 1 125 ? -8.555 16.828 4.684 1 96 125 VAL A O 1
ATOM 1012 N N . MET A 1 126 ? -7.57 18.109 3.143 1 92.31 126 MET A N 1
ATOM 1013 C CA . MET A 1 126 ? -8.836 18.375 2.469 1 92.31 126 MET A CA 1
ATOM 1014 C C . MET A 1 126 ? -8.828 17.828 1.049 1 92.31 126 MET A C 1
ATOM 1016 O O . MET A 1 126 ? -8.039 18.266 0.208 1 92.31 126 MET A O 1
ATOM 1020 N N . GLY A 1 127 ? -9.703 16.797 0.855 1 87.25 127 GLY A N 1
ATOM 1021 C CA . GLY A 1 127 ? -9.875 16.25 -0.483 1 87.25 127 GLY A CA 1
ATOM 1022 C C . GLY A 1 127 ? -10.82 17.062 -1.342 1 87.25 127 GLY A C 1
ATOM 1023 O O . GLY A 1 127 ? -11.625 17.844 -0.823 1 87.25 127 GLY A O 1
ATOM 1024 N N . ASN A 1 128 ? -10.602 17.031 -2.75 1 72.69 128 ASN A N 1
ATOM 1025 C CA . ASN A 1 128 ? -11.516 17.734 -3.643 1 72.69 128 ASN A CA 1
ATOM 1026 C C . ASN A 1 128 ? -12.266 16.766 -4.555 1 72.69 128 ASN A C 1
ATOM 1028 O O . ASN A 1 128 ? -11.719 15.75 -4.969 1 72.69 128 ASN A O 1
ATOM 1032 N N . MET B 1 1 ? 9.398 4.91 22.719 1 28.58 1 MET B N 1
ATOM 1033 C CA . MET B 1 1 ? 8.633 3.762 22.234 1 28.58 1 MET B CA 1
ATOM 1034 C C . MET B 1 1 ? 9.305 3.119 21.031 1 28.58 1 MET B C 1
ATOM 1036 O O . MET B 1 1 ? 9.867 3.816 20.188 1 28.58 1 MET B O 1
ATOM 1040 N N . LYS B 1 2 ? 9.578 1.914 21.141 1 36.09 2 LYS B N 1
ATOM 1041 C CA . LYS B 1 2 ? 10.297 1.283 20.031 1 36.09 2 LYS B CA 1
ATOM 1042 C C . LYS B 1 2 ? 9.602 1.548 18.703 1 36.09 2 LYS B C 1
ATOM 1044 O O . LYS B 1 2 ? 8.375 1.449 18.609 1 36.09 2 LYS B O 1
ATOM 1049 N N . PRO B 1 3 ? 10.219 2.109 17.859 1 39.19 3 PRO B N 1
ATOM 1050 C CA . PRO B 1 3 ? 9.516 2.303 16.594 1 39.19 3 PRO B CA 1
ATOM 1051 C C . PRO B 1 3 ? 8.695 1.083 16.188 1 39.19 3 PRO B C 1
ATOM 1053 O O . PRO B 1 3 ? 9.133 -0.054 16.375 1 39.19 3 PRO B O 1
ATOM 1056 N N . LYS B 1 4 ? 7.434 1.153 16.312 1 49.75 4 LYS B N 1
ATOM 1057 C CA . LYS B 1 4 ? 6.605 0.007 15.953 1 49.75 4 LYS B CA 1
ATOM 1058 C C . LYS B 1 4 ? 7.164 -0.716 14.727 1 49.75 4 LYS B C 1
ATOM 1060 O O . LYS B 1 4 ? 7.465 -0.087 13.711 1 49.75 4 LYS B O 1
ATOM 1065 N N . SER B 1 5 ? 7.766 -1.767 14.977 1 53.12 5 SER B N 1
ATOM 1066 C CA . SER B 1 5 ? 8.391 -2.516 13.891 1 53.12 5 SER B CA 1
ATOM 1067 C C . SER B 1 5 ? 7.395 -2.797 12.766 1 53.12 5 SER B C 1
ATOM 1069 O O . SER B 1 5 ? 6.406 -3.504 12.969 1 53.12 5 SER B O 1
ATOM 1071 N N . TYR B 1 6 ? 7.207 -1.805 11.984 1 59.34 6 TYR B N 1
ATOM 1072 C CA . TYR B 1 6 ? 6.379 -2.025 10.805 1 59.34 6 TYR B CA 1
ATOM 1073 C C . TYR B 1 6 ? 6.898 -3.199 9.984 1 59.34 6 TYR B C 1
ATOM 1075 O O . TYR B 1 6 ? 6.312 -3.561 8.969 1 59.34 6 TYR B O 1
ATOM 1083 N N . TYR B 1 7 ? 7.941 -3.865 10.742 1 56.31 7 TYR B N 1
ATOM 1084 C CA . TYR B 1 7 ? 8.484 -5.039 10.062 1 56.31 7 TYR B CA 1
ATOM 1085 C C . TYR B 1 7 ? 7.895 -6.32 10.633 1 56.31 7 TYR B C 1
ATOM 1087 O O . TYR B 1 7 ? 7.711 -6.441 11.852 1 56.31 7 TYR B O 1
ATOM 1095 N N . ILE B 1 8 ? 7.09 -6.938 9.789 1 56.84 8 ILE B N 1
ATOM 1096 C CA . ILE B 1 8 ? 6.617 -8.258 10.195 1 56.84 8 ILE B CA 1
ATOM 1097 C C . ILE B 1 8 ? 7.809 -9.148 10.539 1 56.84 8 ILE B C 1
ATOM 1099 O O . ILE B 1 8 ? 8.75 -9.266 9.758 1 56.84 8 ILE B O 1
ATOM 1103 N N . ASP B 1 9 ? 7.965 -9.336 11.781 1 55.88 9 ASP B N 1
ATOM 1104 C CA . ASP B 1 9 ? 8.953 -10.312 12.234 1 55.88 9 ASP B CA 1
ATOM 1105 C C . ASP B 1 9 ? 8.539 -11.734 11.859 1 55.88 9 ASP B C 1
ATOM 1107 O O . ASP B 1 9 ? 7.391 -12.125 12.07 1 55.88 9 ASP B O 1
ATOM 1111 N N . GLU B 1 10 ? 9.383 -12.328 11.023 1 59.03 10 GLU B N 1
ATOM 1112 C CA . GLU B 1 10 ? 9.117 -13.695 10.609 1 59.03 10 GLU B CA 1
ATOM 1113 C C . GLU B 1 10 ? 8.766 -14.578 11.805 1 59.03 10 GLU B C 1
ATOM 1115 O O . GLU B 1 10 ? 7.98 -15.523 11.68 1 59.03 10 GLU B O 1
ATOM 1120 N N . GLU B 1 11 ? 9.336 -14.234 12.914 1 57.59 11 GLU B N 1
ATOM 1121 C CA . GLU B 1 11 ? 9.07 -15.039 14.102 1 57.59 11 GLU B CA 1
ATOM 1122 C C . GLU B 1 11 ? 7.621 -14.906 14.539 1 57.59 11 GLU B C 1
ATOM 1124 O O . GLU B 1 11 ? 7.031 -15.859 15.055 1 57.59 11 GLU B O 1
ATOM 1129 N N . ARG B 1 12 ? 7.098 -13.781 14.375 1 56.56 12 ARG B N 1
ATOM 1130 C CA . ARG B 1 12 ? 5.699 -13.562 14.734 1 56.56 12 ARG B CA 1
ATOM 1131 C C . ARG B 1 12 ? 4.77 -14.32 13.789 1 56.56 12 ARG B C 1
ATOM 1133 O O . ARG B 1 12 ? 3.666 -14.711 14.172 1 56.56 12 ARG B O 1
ATOM 1140 N N . LEU B 1 13 ? 5.246 -14.414 12.578 1 58.56 13 LEU B N 1
ATOM 1141 C CA . LEU B 1 13 ? 4.453 -15.102 11.562 1 58.56 13 LEU B CA 1
ATOM 1142 C C . LEU B 1 13 ? 4.293 -16.578 11.906 1 58.56 13 LEU B C 1
ATOM 1144 O O . LEU B 1 13 ? 3.324 -17.219 11.484 1 58.56 13 LEU B O 1
ATOM 1148 N N . LYS B 1 14 ? 5.199 -17.062 12.672 1 55.78 14 LYS B N 1
ATOM 1149 C CA . LYS B 1 14 ? 5.148 -18.484 12.992 1 55.78 14 LYS B CA 1
ATOM 1150 C C . LYS B 1 14 ? 3.961 -18.797 13.898 1 55.78 14 LYS B C 1
ATOM 1152 O O . LYS B 1 14 ? 3.422 -19.906 13.852 1 55.78 14 LYS B O 1
ATOM 1157 N N . ASP B 1 15 ? 3.641 -17.781 14.648 1 54.16 15 ASP B N 1
ATOM 1158 C CA . ASP B 1 15 ? 2.641 -18.094 15.664 1 54.16 15 ASP B CA 1
ATOM 1159 C C . ASP B 1 15 ? 1.227 -17.938 15.109 1 54.16 15 ASP B C 1
ATOM 1161 O O . ASP B 1 15 ? 0.252 -18.312 15.758 1 54.16 15 ASP B O 1
ATOM 1165 N N . HIS B 1 16 ? 1.157 -17.234 14.055 1 57.38 16 HIS B N 1
ATOM 1166 C CA . HIS B 1 16 ? -0.185 -16.984 13.547 1 57.38 16 HIS B CA 1
ATOM 1167 C C . HIS B 1 16 ? -0.498 -17.891 12.359 1 57.38 16 HIS B C 1
ATOM 1169 O O . HIS B 1 16 ? 0.312 -18.016 11.438 1 57.38 16 HIS B O 1
ATOM 1175 N N . ASP B 1 17 ? -1.428 -18.734 12.523 1 62.31 17 ASP B N 1
ATOM 1176 C CA . ASP B 1 17 ? -1.9 -19.875 11.727 1 62.31 17 ASP B CA 1
ATOM 1177 C C . ASP B 1 17 ? -2.635 -19.391 10.477 1 62.31 17 ASP B C 1
ATOM 1179 O O . ASP B 1 17 ? -3.252 -20.188 9.766 1 62.31 17 ASP B O 1
ATOM 1183 N N . VAL B 1 18 ? -2.607 -18.078 10.297 1 68.62 18 VAL B N 1
ATOM 1184 C CA . VAL B 1 18 ? -3.428 -17.828 9.109 1 68.62 18 VAL B CA 1
ATOM 1185 C C . VAL B 1 18 ? -2.529 -17.594 7.898 1 68.62 18 VAL B C 1
ATOM 1187 O O . VAL B 1 18 ? -1.954 -16.516 7.73 1 68.62 18 VAL B O 1
ATOM 1190 N N . LEU B 1 19 ? -2.342 -18.734 7.215 1 84.94 19 LEU B N 1
ATOM 1191 C CA . LEU B 1 19 ? -1.458 -18.75 6.055 1 84.94 19 LEU B CA 1
ATOM 1192 C C . LEU B 1 19 ? -2.26 -18.891 4.762 1 84.94 19 LEU B C 1
ATOM 1194 O O . LEU B 1 19 ? -3.305 -19.547 4.738 1 84.94 19 LEU B O 1
ATOM 1198 N N . ALA B 1 20 ? -1.849 -18.156 3.861 1 90.38 20 ALA B N 1
ATOM 1199 C CA . ALA B 1 20 ? -2.252 -18.406 2.48 1 90.38 20 ALA B CA 1
ATOM 1200 C C . ALA B 1 20 ? -1.27 -19.344 1.785 1 90.38 20 ALA B C 1
ATOM 1202 O O . ALA B 1 20 ? -0.099 -19.422 2.166 1 90.38 20 ALA B O 1
ATOM 1203 N N . ALA B 1 21 ? -1.834 -20.109 0.844 1 92.38 21 ALA B N 1
ATOM 1204 C CA . ALA B 1 21 ? -0.988 -21.016 0.067 1 92.38 21 ALA B CA 1
ATOM 1205 C C . ALA B 1 21 ? -0.902 -20.562 -1.39 1 92.38 21 ALA B C 1
ATOM 1207 O O . ALA B 1 21 ? -1.909 -20.172 -1.987 1 92.38 21 ALA B O 1
ATOM 1208 N N . VAL B 1 22 ? 0.317 -20.594 -1.921 1 96 22 VAL B N 1
ATOM 1209 C CA . VAL B 1 22 ? 0.565 -20.344 -3.334 1 96 22 VAL B CA 1
ATOM 1210 C C . VAL B 1 22 ? 1.206 -21.562 -3.982 1 96 22 VAL B C 1
ATOM 1212 O O . VAL B 1 22 ? 2.264 -22.016 -3.547 1 96 22 VAL B O 1
ATOM 1215 N N . PHE B 1 23 ? 0.527 -22.078 -5.078 1 94.75 23 PHE B N 1
ATOM 1216 C CA . PHE B 1 23 ? 1.044 -23.281 -5.699 1 94.75 23 PHE B CA 1
ATOM 1217 C C . PHE B 1 23 ? 0.583 -23.391 -7.148 1 94.75 23 PHE B C 1
ATOM 1219 O O . PHE B 1 23 ? -0.267 -22.609 -7.594 1 94.75 23 PHE B O 1
ATOM 1226 N N . ILE B 1 24 ? 1.176 -24.281 -7.848 1 96.44 24 ILE B N 1
ATOM 1227 C CA . ILE B 1 24 ? 0.843 -24.531 -9.25 1 96.44 24 ILE B CA 1
ATOM 1228 C C . ILE B 1 24 ? -0.142 -25.703 -9.336 1 96.44 24 ILE B C 1
ATOM 1230 O O . ILE B 1 24 ? 0.008 -26.703 -8.641 1 96.44 24 ILE B O 1
ATOM 1234 N N . SER B 1 25 ? -1.15 -25.531 -10.164 1 94.75 25 SER B N 1
ATOM 1235 C CA . SER B 1 25 ? -2.16 -26.562 -10.398 1 94.75 25 SER B CA 1
ATOM 1236 C C . SER B 1 25 ? -2.422 -26.75 -11.891 1 94.75 25 SER B C 1
ATOM 1238 O O . SER B 1 25 ? -2.348 -25.797 -12.664 1 94.75 25 SER B O 1
ATOM 1240 N N . ASN B 1 26 ? -2.758 -27.969 -12.273 1 93.75 26 ASN B N 1
ATOM 1241 C CA . ASN B 1 26 ? -3.102 -28.266 -13.656 1 93.75 26 ASN B CA 1
ATOM 1242 C C . ASN B 1 26 ? -4.602 -28.125 -13.906 1 93.75 26 ASN B C 1
ATOM 1244 O O . ASN B 1 26 ? -5.066 -28.281 -15.039 1 93.75 26 ASN B O 1
ATOM 1248 N N . VAL B 1 27 ? -5.32 -27.859 -12.82 1 90.06 27 VAL B N 1
ATOM 1249 C CA . VAL B 1 27 ? -6.758 -27.641 -12.938 1 90.06 27 VAL B CA 1
ATOM 1250 C C . VAL B 1 27 ? -7.148 -26.391 -12.148 1 90.06 27 VAL B C 1
ATOM 1252 O O . VAL B 1 27 ? -6.473 -26.016 -11.188 1 90.06 27 VAL B O 1
ATOM 1255 N N . GLU B 1 28 ? -8.242 -25.734 -12.586 1 90.06 28 GLU B N 1
ATOM 1256 C CA . GLU B 1 28 ? -8.781 -24.609 -11.844 1 90.06 28 GLU B CA 1
ATOM 1257 C C . GLU B 1 28 ? -9.391 -25.047 -10.516 1 90.06 28 GLU B C 1
ATOM 1259 O O . GLU B 1 28 ? -10.117 -26.047 -10.469 1 90.06 28 GLU B O 1
ATOM 1264 N N . ILE B 1 29 ? -9 -24.297 -9.516 1 89.25 29 ILE B N 1
ATOM 1265 C CA . ILE B 1 29 ? -9.516 -24.625 -8.195 1 89.25 29 ILE B CA 1
ATOM 1266 C C . ILE 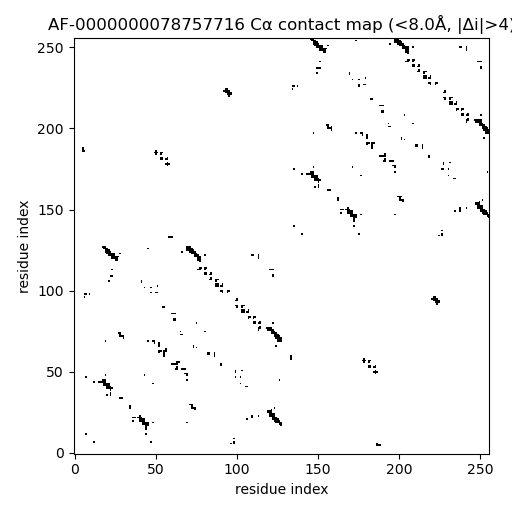B 1 29 ? -10.672 -23.703 -7.852 1 89.25 29 ILE B C 1
ATOM 1268 O O . ILE B 1 29 ? -10.562 -22.484 -8.008 1 89.25 29 ILE B O 1
ATOM 1272 N N . SER B 1 30 ? -11.836 -24.25 -7.52 1 81.44 30 SER B N 1
ATOM 1273 C CA . SER B 1 30 ? -12.992 -23.438 -7.137 1 81.44 30 SER B CA 1
ATOM 1274 C C . SER B 1 30 ? -12.992 -23.141 -5.641 1 81.44 30 SER B C 1
ATOM 1276 O O . SER B 1 30 ? -12.406 -23.891 -4.855 1 81.44 30 SER B O 1
ATOM 1278 N N . ASP B 1 31 ? -13.477 -21.969 -5.285 1 70.94 31 ASP B N 1
ATOM 1279 C CA . ASP B 1 31 ? -13.555 -21.547 -3.887 1 70.94 31 ASP B CA 1
ATOM 1280 C C . ASP B 1 31 ? -14.203 -22.641 -3.033 1 70.94 31 A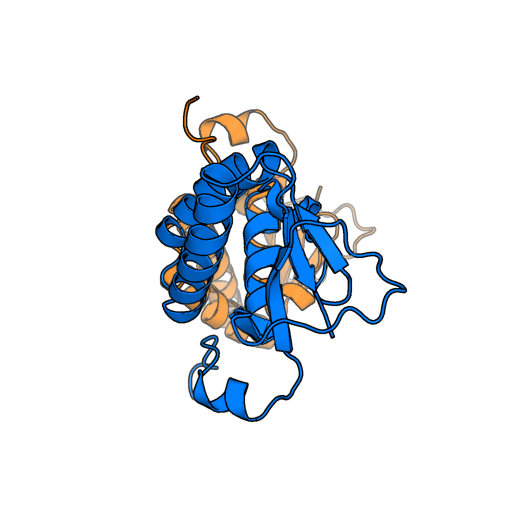SP B C 1
ATOM 1282 O O . ASP B 1 31 ? -13.844 -22.812 -1.867 1 70.94 31 ASP B O 1
ATOM 1286 N N . ASP B 1 32 ? -15.188 -23.281 -3.553 1 64.19 32 ASP B N 1
ATOM 1287 C CA . ASP B 1 32 ? -15.977 -24.266 -2.814 1 64.19 32 ASP B CA 1
ATOM 1288 C C . ASP B 1 32 ? -15.242 -25.594 -2.723 1 64.19 32 ASP B C 1
ATOM 1290 O O . ASP B 1 32 ? -15.672 -26.5 -2.002 1 64.19 32 ASP B O 1
ATOM 1294 N N . GLN B 1 33 ? -14.172 -25.641 -3.418 1 58 33 GLN B N 1
ATOM 1295 C CA . GLN B 1 33 ? -13.539 -26.953 -3.48 1 58 33 GLN B CA 1
ATOM 1296 C C . GLN B 1 33 ? -12.438 -27.078 -2.428 1 58 33 GLN B C 1
ATOM 1298 O O . GLN B 1 33 ? -11.734 -26.109 -2.139 1 58 33 GLN B O 1
ATOM 1303 N N . TYR B 1 34 ? -12.68 -27.891 -1.489 1 60.94 34 TYR B N 1
ATOM 1304 C CA . TYR B 1 34 ? -11.656 -28.312 -0.544 1 60.94 34 TYR B CA 1
ATOM 1305 C C . TYR B 1 34 ? -10.383 -28.734 -1.271 1 60.94 34 TYR B C 1
ATOM 1307 O O . TYR B 1 34 ? -10.297 -29.844 -1.795 1 60.94 34 TYR B O 1
ATOM 1315 N N . ALA B 1 35 ? -9.844 -27.781 -1.978 1 63.53 35 ALA B N 1
ATOM 1316 C CA . ALA B 1 35 ? -8.602 -28.25 -2.584 1 63.53 35 ALA B CA 1
ATOM 1317 C C . ALA B 1 35 ? -7.492 -28.359 -1.539 1 63.53 35 ALA B C 1
ATOM 1319 O O . ALA B 1 35 ? -7.359 -27.5 -0.667 1 63.53 35 ALA B O 1
ATOM 1320 N N . GLU B 1 36 ? -7.016 -29.578 -1.497 1 75.31 36 GLU B N 1
ATOM 1321 C CA . GLU B 1 36 ? -5.855 -29.812 -0.643 1 75.31 36 GLU B CA 1
ATOM 1322 C C . GLU B 1 36 ? -4.598 -29.188 -1.236 1 75.31 36 GLU B C 1
ATOM 1324 O O . GLU B 1 36 ? -4.301 -29.375 -2.418 1 75.31 36 GLU B O 1
ATOM 1329 N N . GLU B 1 37 ? -4.031 -28.359 -0.447 1 79.25 37 GLU B N 1
ATOM 1330 C CA . GLU B 1 37 ? -2.771 -27.75 -0.852 1 79.25 37 GLU B CA 1
ATOM 1331 C C . GLU B 1 37 ? -1.661 -28.797 -0.962 1 79.25 37 GLU B C 1
ATOM 1333 O O . GLU B 1 37 ? -1.529 -29.656 -0.096 1 79.25 37 GLU B O 1
ATOM 1338 N N . PRO B 1 38 ? -0.948 -28.734 -2.07 1 86.44 38 PRO B N 1
ATOM 1339 C CA . PRO B 1 38 ? 0.178 -29.656 -2.184 1 86.44 38 PRO B CA 1
ATOM 1340 C C . PRO B 1 38 ? 1.28 -29.375 -1.165 1 86.44 38 PRO B C 1
ATOM 1342 O O . PRO B 1 38 ? 1.367 -28.266 -0.635 1 86.44 38 PRO B O 1
ATOM 1345 N N . PRO B 1 39 ? 2.07 -30.359 -0.915 1 86.75 39 PRO B N 1
ATOM 1346 C CA . PRO B 1 39 ? 3.141 -30.188 0.071 1 86.75 39 PRO B CA 1
ATOM 1347 C C . PRO B 1 39 ? 4.152 -29.125 -0.332 1 86.75 39 PRO B C 1
ATOM 1349 O O . PRO B 1 39 ? 4.793 -28.516 0.532 1 86.75 39 PRO B O 1
ATOM 1352 N N . GLU B 1 40 ? 4.289 -28.859 -1.628 1 89.56 40 GLU B N 1
ATOM 1353 C CA . GLU B 1 40 ? 5.297 -27.922 -2.113 1 89.56 40 GLU B CA 1
ATOM 1354 C C . GLU B 1 40 ? 4.742 -26.5 -2.178 1 89.56 40 GLU B C 1
ATOM 1356 O O . GLU B 1 40 ? 5.398 -25.594 -2.699 1 89.56 40 GLU B O 1
ATOM 1361 N N . ALA B 1 41 ? 3.6 -26.328 -1.603 1 92.94 41 ALA B N 1
ATOM 1362 C CA . ALA B 1 41 ? 2.99 -25.016 -1.641 1 92.94 41 ALA B CA 1
ATOM 1363 C C . ALA B 1 41 ? 3.84 -23.984 -0.886 1 92.94 41 ALA B C 1
ATOM 1365 O O . ALA B 1 41 ? 4.453 -24.312 0.133 1 92.94 41 ALA B O 1
ATOM 1366 N N . LEU B 1 42 ? 3.916 -22.859 -1.45 1 94.25 42 LEU B N 1
ATOM 1367 C CA . LEU B 1 42 ? 4.496 -21.719 -0.738 1 94.25 42 LEU B CA 1
ATOM 1368 C C . LEU B 1 42 ? 3.506 -21.156 0.274 1 94.25 42 LEU B C 1
ATOM 1370 O O . LEU B 1 42 ? 2.426 -20.688 -0.099 1 94.25 42 LEU B O 1
ATOM 1374 N N . TRP B 1 43 ? 3.881 -21.172 1.516 1 91.12 43 TRP B N 1
ATOM 1375 C CA . TRP B 1 43 ? 3.031 -20.641 2.578 1 91.12 43 TRP B CA 1
ATOM 1376 C C . TRP B 1 43 ? 3.447 -19.219 2.955 1 91.12 43 TRP B C 1
ATOM 1378 O O . TRP B 1 43 ? 4.625 -18.969 3.213 1 91.12 43 TRP B O 1
ATOM 1388 N N . ILE B 1 44 ? 2.402 -18.375 2.938 1 91.81 44 ILE B N 1
ATOM 1389 C CA . ILE B 1 44 ? 2.633 -16.969 3.209 1 91.81 44 ILE B CA 1
ATOM 1390 C C . ILE B 1 44 ? 1.682 -16.484 4.305 1 91.81 44 ILE B C 1
ATOM 1392 O O . ILE B 1 44 ? 0.48 -16.75 4.254 1 91.81 44 ILE B O 1
ATOM 1396 N N . HIS B 1 45 ? 2.223 -15.859 5.234 1 91.12 45 HIS B N 1
ATOM 1397 C CA . HIS B 1 45 ? 1.356 -15.266 6.246 1 91.12 45 HIS B CA 1
ATOM 1398 C C . HIS B 1 45 ? 0.374 -14.281 5.621 1 91.12 45 HIS B C 1
ATOM 1400 O O . HIS B 1 45 ? 0.748 -13.492 4.75 1 91.12 45 HIS B O 1
ATOM 1406 N N . GLU B 1 46 ? -0.82 -14.266 6.125 1 90.31 46 GLU B N 1
ATOM 1407 C CA . GLU B 1 46 ? -1.876 -13.43 5.555 1 90.31 46 GLU B CA 1
ATOM 1408 C C . GLU B 1 46 ? -1.504 -11.953 5.605 1 90.31 46 GLU B C 1
ATOM 1410 O O . GLU B 1 46 ? -1.888 -11.18 4.727 1 90.31 46 GLU B O 1
ATOM 1415 N N . GLU B 1 47 ? -0.836 -11.555 6.617 1 89.31 47 GLU B N 1
ATOM 1416 C CA . GLU B 1 47 ? -0.445 -10.156 6.746 1 89.31 47 GLU B CA 1
ATOM 1417 C C . GLU B 1 47 ? 0.523 -9.75 5.641 1 89.31 47 GLU B C 1
ATOM 1419 O O . GLU B 1 47 ? 0.459 -8.625 5.133 1 89.31 47 GLU B O 1
ATOM 1424 N N . ILE B 1 48 ? 1.388 -10.695 5.301 1 93 48 ILE B N 1
ATOM 1425 C CA . ILE B 1 48 ? 2.35 -10.398 4.242 1 93 48 ILE B CA 1
ATOM 1426 C C . ILE B 1 48 ? 1.636 -10.352 2.895 1 93 48 ILE B C 1
ATOM 1428 O O . ILE B 1 48 ? 1.912 -9.469 2.074 1 93 48 ILE B O 1
ATOM 1432 N N . LEU B 1 49 ? 0.754 -11.281 2.703 1 94.56 49 LEU B N 1
ATOM 1433 C CA . LEU B 1 49 ? -0.008 -11.258 1.458 1 94.56 49 LEU B CA 1
ATOM 1434 C C . LEU B 1 49 ? -0.865 -10 1.367 1 94.56 49 LEU B C 1
ATOM 1436 O O . LEU B 1 49 ? -0.947 -9.375 0.307 1 94.56 49 LEU B O 1
ATOM 1440 N N . SER B 1 50 ? -1.49 -9.688 2.473 1 94.62 50 SER B N 1
ATOM 1441 C CA . SER B 1 50 ? -2.285 -8.469 2.518 1 94.62 50 SER B CA 1
ATOM 1442 C C . SER B 1 50 ? -1.435 -7.242 2.199 1 94.62 50 SER B C 1
ATOM 1444 O O . SER B 1 50 ? -1.851 -6.371 1.431 1 94.62 50 SER B O 1
ATOM 1446 N N . ARG B 1 51 ? -0.285 -7.141 2.76 1 95.25 51 ARG B N 1
ATOM 1447 C CA . ARG B 1 51 ? 0.647 -6.047 2.498 1 95.25 51 ARG B CA 1
ATOM 1448 C C . ARG B 1 51 ? 1.012 -5.984 1.019 1 95.25 51 ARG B C 1
ATOM 1450 O O . ARG B 1 51 ? 1.056 -4.898 0.431 1 95.25 51 ARG B O 1
ATOM 1457 N N . LEU B 1 52 ? 1.247 -7.121 0.463 1 96.88 52 LEU B N 1
ATOM 1458 C CA . LEU B 1 52 ? 1.58 -7.188 -0.956 1 96.88 52 LEU B CA 1
ATOM 1459 C C . LEU B 1 52 ? 0.431 -6.656 -1.809 1 96.88 52 LEU B C 1
ATOM 1461 O O . LEU B 1 52 ? 0.65 -5.879 -2.74 1 96.88 52 LEU B O 1
ATOM 1465 N N . ILE B 1 53 ? -0.792 -7.059 -1.501 1 97.25 53 ILE B N 1
ATOM 1466 C CA . ILE B 1 53 ? -1.975 -6.656 -2.252 1 97.25 53 ILE B CA 1
ATOM 1467 C C . ILE B 1 53 ? -2.17 -5.145 -2.135 1 97.25 53 ILE B C 1
ATOM 1469 O O . ILE B 1 53 ? -2.381 -4.461 -3.141 1 97.25 53 ILE B O 1
ATOM 1473 N N . LEU B 1 54 ? -2.086 -4.68 -1.003 1 96.62 54 LEU B N 1
ATOM 1474 C CA . LEU B 1 54 ? -2.252 -3.248 -0.764 1 96.62 54 LEU B CA 1
ATOM 1475 C C . LEU B 1 54 ? -1.138 -2.453 -1.435 1 96.62 54 LEU B C 1
ATOM 1477 O O . LEU B 1 54 ? -1.382 -1.377 -1.984 1 96.62 54 LEU B O 1
ATOM 1481 N N . PHE B 1 55 ? 0.05 -2.955 -1.373 1 96.12 55 PHE B N 1
ATOM 1482 C CA . PHE B 1 55 ? 1.165 -2.332 -2.076 1 96.12 55 PHE B CA 1
ATOM 1483 C C . PHE B 1 55 ? 0.887 -2.26 -3.574 1 96.12 55 PHE B C 1
ATOM 1485 O O . PHE B 1 55 ? 1.082 -1.213 -4.195 1 96.12 55 PHE B O 1
ATOM 1492 N N . GLY B 1 56 ? 0.465 -3.344 -4.117 1 96.19 56 GLY B N 1
ATOM 1493 C CA . GLY B 1 56 ? 0.073 -3.348 -5.516 1 96.19 56 GLY B CA 1
ATOM 1494 C C . GLY B 1 56 ? -1.001 -2.326 -5.84 1 96.19 56 GLY B C 1
ATOM 1495 O O . GLY B 1 56 ? -0.927 -1.641 -6.859 1 96.19 56 GLY B O 1
ATOM 1496 N N . SER B 1 57 ? -1.96 -2.189 -4.984 1 95.62 57 SER B N 1
ATOM 1497 C CA . SER B 1 57 ? -3.033 -1.218 -5.168 1 95.62 57 SER B CA 1
ATOM 1498 C C . SER B 1 57 ? -2.498 0.21 -5.141 1 95.62 57 SER B C 1
ATOM 1500 O O . SER B 1 57 ? -2.932 1.056 -5.926 1 95.62 57 SER B O 1
ATOM 1502 N N . ALA B 1 58 ? -1.575 0.444 -4.281 1 94.31 58 ALA B N 1
ATOM 1503 C CA . ALA B 1 58 ? -0.978 1.771 -4.152 1 94.31 58 ALA B CA 1
ATOM 1504 C C . ALA B 1 58 ? -0.336 2.215 -5.465 1 94.31 58 ALA B C 1
ATOM 1506 O O . ALA B 1 58 ? -0.3 3.408 -5.773 1 94.31 58 ALA B O 1
ATOM 1507 N N . TYR B 1 59 ? 0.062 1.28 -6.199 1 93.5 59 TYR B N 1
ATOM 1508 C CA . TYR B 1 59 ? 0.748 1.607 -7.441 1 93.5 59 TYR B CA 1
ATOM 1509 C C . TYR B 1 59 ? -0.082 1.186 -8.648 1 93.5 59 TYR B C 1
ATOM 1511 O O . TYR B 1 59 ? 0.435 1.095 -9.766 1 93.5 59 TYR B O 1
ATOM 1519 N N . GLN B 1 60 ? -1.301 0.801 -8.359 1 91.62 60 GLN B N 1
ATOM 1520 C CA . GLN B 1 60 ? -2.264 0.451 -9.398 1 91.62 60 GLN B CA 1
ATOM 1521 C C . GLN B 1 60 ? -1.764 -0.72 -10.234 1 91.62 60 GLN B C 1
ATOM 1523 O O . GLN B 1 60 ? -1.896 -0.713 -11.461 1 91.62 60 GLN B O 1
ATOM 1528 N N . MET B 1 61 ? -1.161 -1.617 -9.586 1 94.19 61 MET B N 1
ATOM 1529 C CA . MET B 1 61 ? -0.702 -2.824 -10.266 1 94.19 61 MET B CA 1
ATOM 1530 C C . MET B 1 61 ? -1.864 -3.777 -10.531 1 94.19 61 MET B C 1
ATOM 1532 O O . MET B 1 61 ? -2.762 -3.914 -9.695 1 94.19 61 MET B O 1
ATOM 1536 N N . HIS B 1 62 ? -1.749 -4.496 -11.586 1 95.81 62 HIS B N 1
ATOM 1537 C CA . HIS B 1 62 ? -2.844 -5.336 -12.062 1 95.81 62 HIS B CA 1
ATOM 1538 C C . HIS B 1 62 ? -3.088 -6.508 -11.117 1 95.81 62 HIS B C 1
ATOM 1540 O O . HIS B 1 62 ? -4.234 -6.918 -10.914 1 95.81 62 HIS B O 1
ATOM 1546 N N . PHE B 1 63 ? -2.07 -7.016 -10.523 1 95.62 63 PHE B N 1
ATOM 1547 C CA . PHE B 1 63 ? -2.244 -8.234 -9.75 1 95.62 63 PHE B CA 1
ATOM 1548 C C . PHE B 1 63 ? -3.119 -7.98 -8.523 1 95.62 63 PHE B C 1
ATOM 1550 O O . PHE B 1 63 ? -3.68 -8.914 -7.953 1 95.62 63 PHE B O 1
ATOM 1557 N N . SER B 1 64 ? -3.178 -6.719 -8.078 1 95.56 64 SER B N 1
ATOM 1558 C CA . SER B 1 64 ? -4.027 -6.422 -6.926 1 95.56 64 SER B CA 1
ATOM 1559 C C . SER B 1 64 ? -5.5 -6.645 -7.258 1 95.56 64 SER B C 1
ATOM 1561 O O . SER B 1 64 ? -6.32 -6.84 -6.359 1 95.56 64 SER B O 1
ATOM 1563 N N . ALA B 1 65 ? -5.816 -6.625 -8.516 1 95.06 65 ALA B N 1
ATOM 1564 C CA . ALA B 1 65 ? -7.172 -6.941 -8.953 1 95.06 65 ALA B CA 1
ATOM 1565 C C . ALA B 1 65 ? -7.344 -8.445 -9.148 1 95.06 65 ALA B C 1
ATOM 1567 O O . ALA B 1 65 ? -8.453 -8.969 -9.023 1 95.06 65 ALA B O 1
ATOM 1568 N N . LEU B 1 66 ? -6.242 -9.148 -9.5 1 95.44 66 LEU B N 1
ATOM 1569 C CA . LEU B 1 66 ? -6.262 -10.602 -9.688 1 95.44 66 LEU B CA 1
ATOM 1570 C C . LEU B 1 66 ? -6.422 -11.32 -8.352 1 95.44 66 LEU B C 1
ATOM 1572 O O . LEU B 1 66 ? -7.012 -12.406 -8.297 1 95.44 66 LEU B O 1
ATOM 1576 N N . ILE B 1 67 ? -5.84 -10.75 -7.297 1 95.94 67 ILE B N 1
ATOM 1577 C CA . ILE B 1 67 ? -5.887 -11.258 -5.93 1 95.94 67 ILE B CA 1
ATOM 1578 C C . ILE B 1 67 ? -6.41 -10.164 -4.992 1 95.94 67 ILE B C 1
ATOM 1580 O O . ILE B 1 67 ? -5.645 -9.57 -4.234 1 95.94 67 ILE B O 1
ATOM 1584 N N . PRO B 1 68 ? -7.676 -9.992 -4.945 1 93.5 68 PRO B N 1
ATOM 1585 C CA . PRO B 1 68 ? -8.211 -8.789 -4.309 1 93.5 68 PRO B CA 1
ATOM 1586 C C . PRO B 1 68 ? -8.172 -8.859 -2.785 1 93.5 68 PRO B C 1
ATOM 1588 O O . PRO B 1 68 ? -8.289 -7.828 -2.111 1 93.5 68 PRO B O 1
ATOM 1591 N N . ASP B 1 69 ? -8.133 -10.109 -2.242 1 91.94 69 ASP B N 1
ATOM 1592 C CA . ASP B 1 69 ? -8.031 -10.227 -0.791 1 91.94 69 ASP B CA 1
ATOM 1593 C C . ASP B 1 69 ? -7.348 -11.531 -0.395 1 91.94 69 ASP B C 1
ATOM 1595 O O . ASP B 1 69 ? -6.965 -12.328 -1.259 1 91.94 69 ASP B O 1
ATOM 1599 N N . VAL B 1 70 ? -7.211 -11.711 0.881 1 91.62 70 VAL B N 1
ATOM 1600 C CA . VAL B 1 70 ? -6.418 -12.828 1.386 1 91.62 70 VAL B CA 1
ATOM 1601 C C . VAL B 1 70 ? -7.332 -14.008 1.689 1 91.62 70 VAL B C 1
ATOM 1603 O O . VAL B 1 70 ? -6.871 -15.055 2.156 1 91.62 70 VAL B O 1
ATOM 1606 N N . TYR B 1 71 ? -8.617 -13.953 1.416 1 88.75 71 TYR B N 1
ATOM 1607 C CA . TYR B 1 71 ? -9.539 -14.977 1.9 1 88.75 71 TYR B CA 1
ATOM 1608 C C . TYR B 1 71 ? -10.016 -15.867 0.759 1 88.75 71 TYR B C 1
ATOM 1610 O O . TYR B 1 71 ? -10.477 -16.984 0.988 1 88.75 71 TYR B O 1
ATOM 1618 N N . GLY B 1 72 ? -9.914 -15.438 -0.418 1 90.62 72 GLY B N 1
ATOM 1619 C CA . GLY B 1 72 ? -10.445 -16.188 -1.552 1 90.62 72 GLY B CA 1
ATOM 1620 C C . GLY B 1 72 ? -9.414 -17.094 -2.195 1 90.62 72 GLY B C 1
ATOM 1621 O O . GLY B 1 72 ? -8.305 -17.25 -1.686 1 90.62 72 GLY B O 1
ATOM 1622 N N . THR B 1 73 ? -9.93 -17.906 -3.197 1 93.69 73 THR B N 1
ATOM 1623 C CA . THR B 1 73 ? -9.086 -18.719 -4.074 1 93.69 73 THR B CA 1
ATOM 1624 C C . THR B 1 73 ? -9.031 -18.109 -5.477 1 93.69 73 THR B C 1
ATOM 1626 O O . THR B 1 73 ? -10.078 -17.875 -6.09 1 93.69 73 THR B O 1
ATOM 1629 N N . TYR B 1 74 ? -7.871 -17.891 -5.914 1 95.75 74 TYR B N 1
ATOM 1630 C CA . TYR B 1 74 ? -7.688 -17.234 -7.199 1 95.75 74 TYR B CA 1
ATOM 1631 C C . TYR B 1 74 ? -6.797 -18.062 -8.117 1 95.75 74 TYR B C 1
ATOM 1633 O O . TYR B 1 74 ? -5.746 -18.547 -7.699 1 95.75 74 TYR B O 1
ATOM 1641 N N . ASN B 1 75 ? -7.273 -18.219 -9.336 1 96.12 75 ASN B N 1
ATOM 1642 C CA . ASN B 1 75 ? -6.531 -18.906 -10.383 1 96.12 75 ASN B CA 1
ATOM 1643 C C . ASN B 1 75 ? -5.949 -17.922 -11.391 1 96.12 75 ASN B C 1
ATOM 1645 O O . ASN B 1 75 ? -6.691 -17.188 -12.055 1 96.12 75 ASN B O 1
ATOM 1649 N N . ILE B 1 76 ? -4.664 -17.922 -11.469 1 97.25 76 ILE B N 1
ATOM 1650 C CA . ILE B 1 76 ? -3.977 -17.016 -12.383 1 97.25 76 ILE B CA 1
ATOM 1651 C C . ILE B 1 76 ? -3.404 -17.797 -13.562 1 97.25 76 ILE B C 1
ATOM 1653 O O . ILE B 1 76 ? -2.547 -18.672 -13.375 1 97.25 76 ILE B O 1
ATOM 1657 N N . ASN B 1 77 ? -3.857 -17.484 -14.75 1 96.5 77 ASN B N 1
ATOM 1658 C CA . ASN B 1 77 ? -3.439 -18.25 -15.914 1 96.5 77 ASN B CA 1
ATOM 1659 C C . ASN B 1 77 ? -2.102 -17.766 -16.469 1 96.5 77 ASN B C 1
ATOM 1661 O O . ASN B 1 77 ? -1.544 -16.781 -15.961 1 96.5 77 ASN B O 1
ATOM 1665 N N . LYS B 1 78 ? -1.612 -18.375 -17.484 1 96 78 LYS B N 1
ATOM 1666 C CA . LYS B 1 78 ? -0.253 -18.203 -17.984 1 96 78 LYS B CA 1
ATOM 1667 C C . LYS B 1 78 ? -0.023 -16.766 -18.453 1 96 78 LYS B C 1
ATOM 1669 O O . LYS B 1 78 ? 0.952 -16.125 -18.047 1 96 78 LYS B O 1
ATOM 1674 N N . PRO B 1 79 ? -0.907 -16.188 -19.266 1 94.75 79 PRO B N 1
ATOM 1675 C CA . PRO B 1 79 ? -0.677 -14.789 -19.672 1 94.75 79 PRO B CA 1
ATOM 1676 C C . PRO B 1 79 ? -0.653 -13.828 -18.484 1 94.75 79 PRO B C 1
ATOM 1678 O O . PRO B 1 79 ? 0.152 -12.898 -18.453 1 94.75 79 PRO B O 1
ATOM 1681 N N . GLN B 1 80 ? -1.489 -14.102 -17.531 1 96.69 80 GLN B N 1
ATOM 1682 C CA . GLN B 1 80 ? -1.548 -13.258 -16.344 1 96.69 80 GLN B CA 1
ATOM 1683 C C . GLN B 1 80 ? -0.292 -13.422 -15.5 1 96.69 80 GLN B C 1
ATOM 1685 O O . GLN B 1 80 ? 0.151 -12.477 -14.844 1 96.69 80 GLN B O 1
ATOM 1690 N N . CYS B 1 81 ? 0.273 -14.57 -15.5 1 97.75 81 CYS B N 1
ATOM 1691 C CA . CYS B 1 81 ? 1.467 -14.844 -14.711 1 97.75 81 CYS B CA 1
ATOM 1692 C C . CYS B 1 81 ? 2.66 -14.047 -15.234 1 97.75 81 CYS B C 1
ATOM 1694 O O . CYS B 1 81 ? 3.52 -13.633 -14.453 1 97.75 81 CYS B O 1
ATOM 1696 N N . ASP B 1 82 ? 2.719 -13.898 -16.5 1 96.31 82 ASP B N 1
ATOM 1697 C CA . ASP B 1 82 ? 3.787 -13.094 -17.078 1 96.31 82 ASP B CA 1
ATOM 1698 C C . ASP B 1 82 ? 3.742 -11.664 -16.547 1 96.31 82 ASP B C 1
ATOM 1700 O O . ASP B 1 82 ? 4.758 -11.133 -16.094 1 96.31 82 ASP B O 1
ATOM 1704 N N . ASP B 1 83 ? 2.562 -11.102 -16.594 1 95.94 83 ASP B N 1
ATOM 1705 C CA . ASP B 1 83 ? 2.363 -9.75 -16.078 1 95.94 83 ASP B CA 1
ATOM 1706 C C . ASP B 1 83 ? 2.625 -9.703 -14.57 1 95.94 83 ASP B C 1
ATOM 1708 O O . ASP B 1 83 ? 3.258 -8.766 -14.07 1 95.94 83 ASP B O 1
ATOM 1712 N N . LEU B 1 84 ? 2.137 -10.703 -13.914 1 97.81 84 LEU B N 1
ATOM 1713 C CA . LEU B 1 84 ? 2.332 -10.797 -12.469 1 97.81 84 LEU B CA 1
ATOM 1714 C C . LEU B 1 84 ? 3.818 -10.805 -12.125 1 97.81 84 LEU B C 1
ATOM 1716 O O . LEU B 1 84 ? 4.258 -10.078 -11.227 1 97.81 84 LEU B O 1
ATOM 1720 N N . ALA B 1 85 ? 4.594 -11.594 -12.859 1 97.88 85 ALA B N 1
ATOM 1721 C CA . ALA B 1 85 ? 6.023 -11.703 -12.594 1 97.88 85 ALA B CA 1
ATOM 1722 C C . ALA B 1 85 ? 6.719 -10.359 -12.773 1 97.88 85 ALA B C 1
ATOM 1724 O O . ALA B 1 85 ? 7.551 -9.969 -11.945 1 97.88 85 ALA B O 1
ATOM 1725 N N . ALA B 1 86 ? 6.383 -9.664 -13.758 1 96.81 86 ALA B N 1
ATOM 1726 C CA . ALA B 1 86 ? 6.977 -8.352 -14.023 1 96.81 86 ALA B CA 1
ATOM 1727 C C . ALA B 1 86 ? 6.625 -7.355 -12.922 1 96.81 86 ALA B C 1
ATOM 1729 O O . ALA B 1 86 ? 7.484 -6.598 -12.469 1 96.81 86 ALA B O 1
ATOM 1730 N N . GLU B 1 87 ? 5.371 -7.387 -12.531 1 97.38 87 GLU B N 1
ATOM 1731 C CA . GLU B 1 87 ? 4.914 -6.449 -11.516 1 97.38 87 GLU B CA 1
ATOM 1732 C C . GLU B 1 87 ? 5.547 -6.758 -10.156 1 97.38 87 GLU B C 1
ATOM 1734 O O . GLU B 1 87 ? 5.906 -5.844 -9.414 1 97.38 87 GLU B O 1
ATOM 1739 N N . LEU B 1 88 ? 5.75 -8.023 -9.867 1 97.88 88 LEU B N 1
ATOM 1740 C CA . LEU B 1 88 ? 6.379 -8.391 -8.602 1 97.88 88 LEU B CA 1
ATOM 1741 C C . LEU B 1 88 ? 7.848 -7.977 -8.586 1 97.88 88 LEU B C 1
ATOM 1743 O O . LEU B 1 88 ? 8.383 -7.625 -7.531 1 97.88 88 LEU B O 1
ATOM 1747 N N . GLU B 1 89 ? 8.477 -8 -9.711 1 96.56 89 GLU B N 1
ATOM 1748 C CA . GLU B 1 89 ? 9.828 -7.453 -9.797 1 96.56 89 GLU B CA 1
ATOM 1749 C C . GLU B 1 89 ? 9.844 -5.965 -9.453 1 96.56 89 GLU B C 1
ATOM 1751 O O . GLU B 1 89 ? 10.711 -5.496 -8.719 1 96.56 89 GLU B O 1
ATOM 1756 N N . THR B 1 90 ? 8.891 -5.258 -9.945 1 96.06 90 THR B N 1
ATOM 1757 C CA . THR B 1 90 ? 8.766 -3.832 -9.656 1 96.06 90 THR B CA 1
ATOM 1758 C C . THR B 1 90 ? 8.57 -3.596 -8.164 1 96.06 90 THR B C 1
ATOM 1760 O O . THR B 1 90 ? 9.148 -2.662 -7.602 1 96.06 90 THR B O 1
ATOM 1763 N N . VAL B 1 91 ? 7.777 -4.445 -7.547 1 96.5 91 VAL B N 1
ATOM 1764 C CA . VAL B 1 91 ? 7.57 -4.336 -6.105 1 96.5 91 VAL B CA 1
ATOM 1765 C C . VAL B 1 91 ? 8.922 -4.379 -5.387 1 96.5 91 VAL B C 1
ATOM 1767 O O . VAL B 1 91 ? 9.188 -3.559 -4.508 1 96.5 91 VAL B O 1
ATOM 1770 N N . THR B 1 92 ? 9.75 -5.293 -5.758 1 96.06 92 THR B N 1
ATOM 1771 C CA . THR B 1 92 ? 11.031 -5.473 -5.082 1 96.06 92 THR B CA 1
ATOM 1772 C C . THR B 1 92 ? 11.914 -4.246 -5.281 1 96.06 92 THR B C 1
ATOM 1774 O O . THR B 1 92 ? 12.766 -3.945 -4.438 1 96.06 92 THR B O 1
ATOM 1777 N N . GLU B 1 93 ? 11.695 -3.512 -6.301 1 95 93 GLU B N 1
ATOM 1778 C CA . GLU B 1 93 ? 12.484 -2.311 -6.574 1 95 93 GLU B CA 1
ATOM 1779 C C . GLU B 1 93 ? 11.945 -1.112 -5.797 1 95 93 GLU B C 1
ATOM 1781 O O . GLU B 1 93 ? 12.703 -0.207 -5.441 1 95 93 GLU B O 1
ATOM 1786 N N . LEU B 1 94 ? 10.688 -1.165 -5.531 1 95 94 LEU B N 1
ATOM 1787 C CA . LEU B 1 94 ? 10.008 0.003 -4.984 1 95 94 LEU B CA 1
ATOM 1788 C C . LEU B 1 94 ? 10.078 0.012 -3.459 1 95 94 LEU B C 1
ATOM 1790 O O . LEU B 1 94 ? 9.836 1.042 -2.828 1 95 94 LEU B O 1
ATOM 1794 N N . THR B 1 95 ? 10.391 -1.134 -2.842 1 94.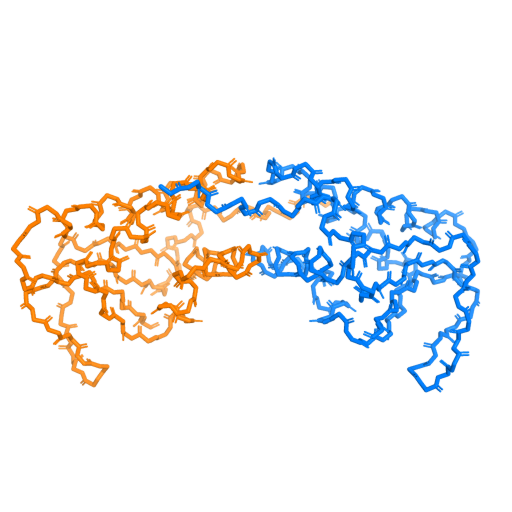75 95 THR B N 1
ATOM 1795 C CA . THR B 1 95 ? 10.312 -1.192 -1.386 1 94.75 95 THR B CA 1
ATOM 1796 C C . THR B 1 95 ? 11.656 -1.598 -0.791 1 94.75 95 THR B C 1
ATOM 1798 O O . THR B 1 95 ? 12.43 -2.322 -1.423 1 94.75 95 THR B O 1
ATOM 1801 N N . ASN B 1 96 ? 11.859 -1.195 0.468 1 93.94 96 ASN B N 1
ATOM 1802 C CA . ASN B 1 96 ? 13.023 -1.596 1.256 1 93.94 96 ASN B CA 1
ATOM 1803 C C . ASN B 1 96 ? 12.648 -2.605 2.336 1 93.94 96 ASN B C 1
ATOM 1805 O O . ASN B 1 96 ? 13.43 -2.861 3.254 1 93.94 96 ASN B O 1
ATOM 1809 N N . ASP B 1 97 ? 11.477 -3.102 2.283 1 92.75 97 ASP B N 1
ATOM 1810 C CA . ASP B 1 97 ? 10.992 -4.129 3.201 1 92.75 97 ASP B CA 1
ATOM 1811 C C . ASP B 1 97 ? 11.5 -5.512 2.797 1 92.75 97 ASP B C 1
ATOM 1813 O O . ASP B 1 97 ? 10.977 -6.121 1.86 1 92.75 97 ASP B O 1
ATOM 1817 N N . ASP B 1 98 ? 12.43 -6.004 3.518 1 92.5 98 ASP B N 1
ATOM 1818 C CA . ASP B 1 98 ? 13.102 -7.246 3.154 1 92.5 98 ASP B CA 1
ATOM 1819 C C . ASP B 1 98 ? 12.117 -8.414 3.119 1 92.5 98 ASP B C 1
ATOM 1821 O O . ASP B 1 98 ? 12.219 -9.289 2.26 1 92.5 98 ASP B O 1
ATOM 1825 N N . LEU B 1 99 ? 11.234 -8.375 4.055 1 92.06 99 LEU B N 1
ATOM 1826 C CA . LEU B 1 99 ? 10.281 -9.484 4.117 1 92.06 99 LEU B CA 1
ATOM 1827 C C . LEU B 1 99 ? 9.336 -9.453 2.926 1 92.06 99 LEU B C 1
ATOM 1829 O O . LEU B 1 99 ? 9.062 -10.492 2.318 1 92.06 99 LEU B O 1
ATOM 1833 N N . LEU B 1 100 ? 8.836 -8.297 2.613 1 95 100 LEU B N 1
ATOM 1834 C CA . LEU B 1 100 ? 7.961 -8.164 1.453 1 95 100 LEU B CA 1
ATOM 1835 C C . LEU B 1 100 ? 8.703 -8.539 0.171 1 95 100 LEU B C 1
ATOM 1837 O O . LEU B 1 100 ? 8.156 -9.234 -0.687 1 95 100 LEU B O 1
ATOM 1841 N N . ARG B 1 101 ? 9.945 -8.086 0.051 1 96.31 101 ARG B N 1
ATOM 1842 C CA . ARG B 1 101 ? 10.773 -8.422 -1.108 1 96.31 101 ARG B CA 1
ATOM 1843 C C . ARG B 1 101 ? 10.953 -9.93 -1.239 1 96.31 101 ARG B C 1
ATOM 1845 O O . ARG B 1 101 ? 10.805 -10.484 -2.33 1 96.31 101 ARG B O 1
ATOM 1852 N N . LYS B 1 102 ? 11.203 -10.523 -0.149 1 95.19 102 LYS B N 1
ATOM 1853 C CA . LYS B 1 102 ? 11.422 -11.969 -0.134 1 95.19 102 LYS B CA 1
ATOM 1854 C C . LYS B 1 102 ? 10.211 -12.711 -0.687 1 95.19 102 LYS B C 1
ATOM 1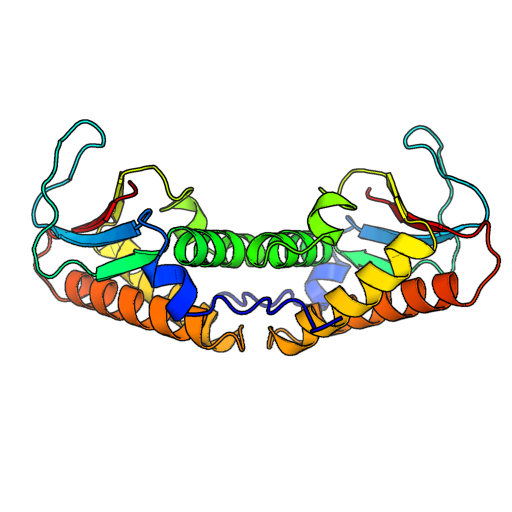856 O O . LYS B 1 102 ? 10.336 -13.531 -1.597 1 95.19 102 LYS B O 1
ATOM 1861 N N . TYR B 1 103 ? 9.102 -12.391 -0.214 1 95.31 103 TYR B N 1
ATOM 1862 C CA . TYR B 1 103 ? 7.914 -13.148 -0.61 1 95.31 103 TYR B CA 1
ATOM 1863 C C . TYR B 1 103 ? 7.465 -12.758 -2.014 1 95.31 103 TYR B C 1
ATOM 1865 O O . TYR B 1 103 ? 6.949 -13.594 -2.76 1 95.31 103 TYR B O 1
ATOM 1873 N N . ALA B 1 104 ? 7.656 -11.492 -2.365 1 98 104 ALA B N 1
ATOM 1874 C CA . ALA B 1 104 ? 7.402 -11.102 -3.75 1 98 104 ALA B CA 1
ATOM 1875 C C . ALA B 1 104 ? 8.242 -11.945 -4.715 1 98 104 ALA B C 1
ATOM 1877 O O . ALA B 1 104 ? 7.73 -12.422 -5.734 1 98 104 ALA B O 1
ATOM 1878 N N . LEU B 1 105 ? 9.453 -12.117 -4.371 1 98.12 105 LEU B N 1
ATOM 1879 C CA . LEU B 1 105 ? 10.359 -12.883 -5.223 1 98.12 105 LEU B CA 1
ATOM 1880 C C . LEU B 1 105 ? 9.953 -14.352 -5.258 1 98.12 105 LEU B C 1
ATOM 1882 O O . LEU B 1 105 ? 10.016 -14.992 -6.309 1 98.12 105 LEU B O 1
ATOM 1886 N N . LEU B 1 106 ? 9.562 -14.891 -4.117 1 97.56 106 LEU B N 1
ATOM 1887 C CA . LEU B 1 106 ? 9.148 -16.281 -4.062 1 97.56 106 LEU B CA 1
ATOM 1888 C C . LEU B 1 106 ? 7.906 -16.516 -4.906 1 97.56 106 LEU B C 1
ATOM 1890 O O . LEU B 1 106 ? 7.82 -17.5 -5.641 1 97.56 106 LEU B O 1
ATOM 1894 N N . ILE B 1 107 ? 6.953 -15.648 -4.852 1 98.19 107 ILE B N 1
ATOM 1895 C CA . ILE B 1 107 ? 5.746 -15.766 -5.664 1 98.19 107 ILE B CA 1
ATOM 1896 C C . ILE B 1 107 ? 6.105 -15.602 -7.141 1 98.19 107 ILE B C 1
ATOM 1898 O O . ILE B 1 107 ? 5.574 -16.312 -7.996 1 98.19 107 ILE B O 1
ATOM 1902 N N . ARG B 1 108 ? 6.984 -14.617 -7.395 1 98.5 108 ARG B N 1
ATOM 1903 C CA . ARG B 1 108 ? 7.438 -14.391 -8.766 1 98.5 108 ARG B CA 1
ATOM 1904 C C . ARG B 1 108 ? 8.023 -15.664 -9.359 1 98.5 108 ARG B C 1
ATOM 1906 O O . ARG B 1 108 ? 7.766 -15.992 -10.523 1 98.5 108 ARG B O 1
ATOM 1913 N N . GLU B 1 109 ? 8.789 -16.359 -8.625 1 98.25 109 GLU B N 1
ATOM 1914 C CA . GLU B 1 109 ? 9.391 -17.609 -9.086 1 98.25 109 GLU B CA 1
ATOM 1915 C C . GLU B 1 109 ? 8.312 -18.625 -9.469 1 98.25 109 GLU B C 1
ATOM 1917 O O . GLU B 1 109 ? 8.422 -19.297 -10.5 1 98.25 109 GLU B O 1
ATOM 1922 N N . GLN B 1 110 ? 7.293 -18.766 -8.656 1 97.81 110 GLN B N 1
ATOM 1923 C CA . GLN B 1 110 ? 6.191 -19.672 -8.977 1 97.81 110 GLN B CA 1
ATOM 1924 C C . GLN B 1 110 ? 5.473 -19.234 -10.25 1 97.81 110 GLN B C 1
ATOM 1926 O O . GLN B 1 110 ? 5.145 -20.062 -11.094 1 97.81 110 GLN B O 1
ATOM 1931 N N . ALA B 1 111 ? 5.238 -17.938 -10.375 1 98.19 111 ALA B N 1
ATOM 1932 C CA . ALA B 1 111 ? 4.582 -17.406 -11.57 1 98.19 111 ALA B CA 1
ATOM 1933 C C . ALA B 1 111 ? 5.383 -17.734 -12.828 1 98.19 111 ALA B C 1
ATOM 1935 O O . ALA B 1 111 ? 4.816 -18.156 -13.844 1 98.19 111 ALA B O 1
ATOM 1936 N N . LEU B 1 112 ? 6.695 -17.578 -12.727 1 98.25 112 LEU B N 1
ATOM 1937 C CA . LEU B 1 112 ? 7.566 -17.844 -13.867 1 98.25 112 LEU B CA 1
ATOM 1938 C C . LEU B 1 112 ? 7.539 -19.328 -14.227 1 98.25 112 LEU B C 1
ATOM 1940 O O . LEU B 1 112 ? 7.621 -19.688 -15.398 1 98.25 112 LEU B O 1
ATOM 1944 N N . ARG B 1 113 ? 7.438 -20.188 -13.25 1 97.62 113 ARG B N 1
ATOM 1945 C CA . ARG B 1 113 ? 7.32 -21.625 -13.516 1 97.62 113 ARG B CA 1
ATOM 1946 C C . ARG B 1 113 ? 6.062 -21.922 -14.328 1 97.62 113 ARG B C 1
ATOM 1948 O O . ARG B 1 113 ? 6.086 -22.781 -15.219 1 97.62 113 ARG B O 1
ATOM 1955 N N . VAL B 1 114 ? 5.023 -21.266 -14 1 97.69 114 VAL B N 1
ATOM 1956 C CA . VAL B 1 114 ? 3.787 -21.438 -14.758 1 97.69 114 VAL B CA 1
ATOM 1957 C C . VAL B 1 114 ? 3.988 -20.953 -16.188 1 97.69 114 VAL B C 1
ATOM 1959 O O . VAL B 1 114 ? 3.57 -21.609 -17.141 1 97.69 114 VAL B O 1
ATOM 1962 N N . CYS B 1 115 ? 4.617 -19.75 -16.312 1 96.56 115 CYS B N 1
ATOM 1963 C CA . CYS B 1 115 ? 4.855 -19.172 -17.641 1 96.56 115 CYS B CA 1
ATOM 1964 C C . CYS B 1 115 ? 5.637 -20.125 -18.516 1 96.56 115 CYS B C 1
ATOM 1966 O O . CYS B 1 115 ? 5.391 -20.203 -19.734 1 96.56 115 CYS B O 1
ATOM 1968 N N . HIS B 1 116 ? 6.453 -20.891 -17.922 1 95.12 116 HIS B N 1
ATOM 1969 C CA . HIS B 1 116 ? 7.344 -21.766 -18.688 1 95.12 116 HIS B CA 1
ATOM 1970 C C . HIS B 1 116 ? 6.812 -23.188 -18.734 1 95.12 116 HIS B C 1
ATOM 1972 O O . HIS B 1 116 ? 7.43 -24.062 -19.344 1 95.12 116 HIS B O 1
ATOM 1978 N N . GLY B 1 117 ? 5.715 -23.453 -18.031 1 94 117 GLY B N 1
ATOM 1979 C CA . GLY B 1 117 ? 5.168 -24.797 -17.938 1 94 117 GLY B CA 1
ATOM 1980 C C . GLY B 1 117 ? 4.105 -25.078 -18.984 1 94 117 GLY B C 1
ATOM 1981 O O . GLY B 1 117 ? 4.098 -24.453 -20.047 1 94 117 GLY B O 1
ATOM 1982 N N . ALA B 1 118 ? 3.346 -26.125 -18.703 1 91.56 118 ALA B N 1
ATOM 1983 C CA . ALA B 1 118 ? 2.275 -26.531 -19.609 1 91.56 118 ALA B CA 1
ATOM 1984 C C . ALA B 1 118 ? 1.219 -25.438 -19.75 1 91.56 118 ALA B C 1
ATOM 1986 O O . ALA B 1 118 ? 1.06 -24.609 -18.844 1 91.56 118 ALA B O 1
ATOM 1987 N N . SER B 1 119 ? 0.517 -25.438 -20.828 1 90.12 119 SER B N 1
ATOM 1988 C CA . SER B 1 119 ? -0.427 -24.359 -21.156 1 90.12 119 SER B CA 1
ATOM 1989 C C . SER B 1 119 ? -1.635 -24.391 -20.234 1 90.12 119 SER B C 1
ATOM 1991 O O . SER B 1 119 ? -2.312 -23.375 -20.047 1 90.12 119 SER B O 1
ATOM 1993 N N . ASN B 1 120 ? -1.855 -25.469 -19.609 1 92.31 120 ASN B N 1
ATOM 1994 C CA . ASN B 1 120 ? -3.055 -25.594 -18.781 1 92.31 120 ASN B CA 1
ATOM 1995 C C . ASN B 1 120 ? -2.748 -25.375 -17.312 1 92.31 120 ASN B C 1
ATOM 1997 O O . ASN B 1 120 ? -3.588 -25.641 -16.453 1 92.31 120 ASN B O 1
ATOM 2001 N N . GLN B 1 121 ? -1.577 -24.812 -17.062 1 95.5 121 GLN B N 1
ATOM 2002 C CA . GLN B 1 121 ? -1.213 -24.625 -15.656 1 95.5 121 GLN B CA 1
ATOM 2003 C C . GLN B 1 121 ? -1.707 -23.281 -15.141 1 95.5 121 GLN B C 1
ATOM 2005 O O . GLN B 1 121 ? -1.768 -22.297 -15.891 1 95.5 121 GLN B O 1
ATOM 2010 N N . PHE B 1 122 ? -2.053 -23.312 -13.883 1 96.44 122 PHE B N 1
ATOM 2011 C CA . PHE B 1 122 ? -2.453 -22.125 -13.141 1 96.44 122 PHE B CA 1
ATOM 2012 C C . PHE B 1 122 ? -1.558 -21.922 -11.922 1 96.44 122 PHE B C 1
ATOM 2014 O O . PHE B 1 122 ? -1.117 -22.891 -11.297 1 96.44 122 PHE B O 1
ATOM 2021 N N . LEU B 1 123 ? -1.307 -20.672 -11.648 1 97.56 123 LEU B N 1
ATOM 2022 C CA . LEU B 1 123 ? -0.889 -20.312 -10.297 1 97.56 123 LEU B CA 1
ATOM 2023 C C . LEU B 1 123 ? -2.098 -20.109 -9.383 1 97.56 123 LEU B C 1
ATOM 2025 O O . LEU B 1 123 ? -2.982 -19.312 -9.688 1 97.56 123 LEU B O 1
ATOM 2029 N N . VAL B 1 124 ? -2.139 -20.781 -8.352 1 96.19 124 VAL B N 1
ATOM 2030 C CA . VAL B 1 124 ? -3.264 -20.703 -7.422 1 96.19 124 VAL B CA 1
ATOM 2031 C C . VAL B 1 124 ? -2.838 -19.969 -6.156 1 96.19 124 VAL B C 1
ATOM 2033 O O . VAL B 1 124 ? -1.8 -20.281 -5.566 1 96.19 124 VAL B O 1
ATOM 2036 N N . VAL B 1 125 ? -3.553 -18.984 -5.805 1 96 125 VAL B N 1
ATOM 2037 C CA . VAL B 1 125 ? -3.457 -18.328 -4.5 1 96 125 VAL B CA 1
ATOM 2038 C C . VAL B 1 125 ? -4.688 -18.672 -3.662 1 96 125 VAL B C 1
ATOM 2040 O O . VAL B 1 125 ? -5.809 -18.281 -4.012 1 96 125 VAL B O 1
ATOM 2043 N N . MET B 1 126 ? -4.43 -19.312 -2.59 1 92.5 126 MET B N 1
ATOM 2044 C CA . MET B 1 126 ? -5.539 -19.797 -1.774 1 92.5 126 MET B CA 1
ATOM 2045 C C . MET B 1 126 ? -5.457 -19.25 -0.356 1 92.5 126 MET B C 1
ATOM 2047 O O . MET B 1 126 ? -4.512 -19.531 0.376 1 92.5 126 MET B O 1
ATOM 2051 N N . GLY B 1 127 ? -6.473 -18.406 -0.05 1 87.31 127 GLY B N 1
ATOM 2052 C CA . GLY B 1 127 ? -6.574 -17.906 1.307 1 87.31 127 GLY B CA 1
ATOM 2053 C C . GLY B 1 127 ? -7.246 -18.875 2.262 1 87.31 127 GLY B C 1
ATOM 2054 O O . GLY B 1 127 ? -8.008 -19.75 1.835 1 87.31 127 GLY B O 1
ATOM 2055 N N . ASN B 1 128 ? -6.832 -18.812 3.629 1 73 128 ASN B N 1
ATOM 2056 C CA . ASN B 1 128 ? -7.477 -19.672 4.613 1 73 128 ASN B CA 1
ATOM 2057 C C . ASN B 1 128 ? -8.219 -18.859 5.672 1 73 128 ASN B C 1
ATOM 2059 O O . ASN B 1 128 ? -7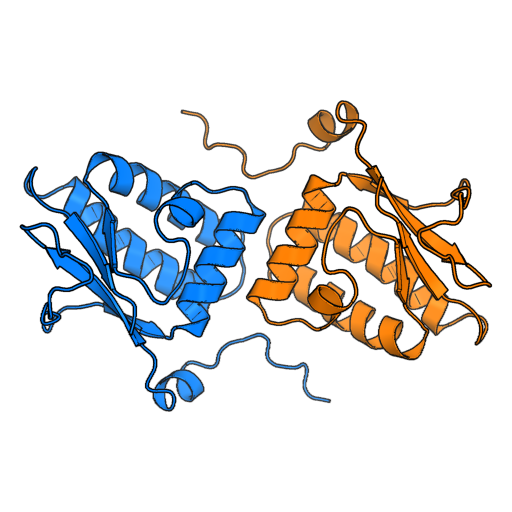.777 -17.781 6.047 1 73 128 ASN B O 1
#

Foldseek 3Di:
DPPPPPAPDVVVLVVDPWWKWKAKDLADDAQPDPDDDDPPTDIDRQVLVQVLLVLCVVVVQPVVVQDVHQAGKGWAFQVRLVSLLVVLVVVLVVDPRPVSNVVSVVNSVRSVCRNVDDRSMTIMIHGD/DPPPPPAPDVVVLVVDPWWKWKAKDLADDAQPDPDDDDPPTDIDRQVLVQVLLVLCVVVVQPVVVQDVHQAGKGWAFQVRLVSLLVVLVVVLVVDPRPVSNVVSVVNSVRSVCRNVDDRSMTIMIHGD

Secondary structure (DSSP, 8-state):
------S--HHHHHH---EEEEEEESSPPPTTS-PPPPTTPEEEEHHHHHHHHHHHHHTT-THHHHS--SSSEEEE-HHHHHHHHHHHHHHHHHB--HHHHHHHHHHHHHHHHHHTS-TT-EEEEE--/------S--HHHHHH---EEEEEEESSPPPTTS-PPPPTTPEEEEHHHHHHHHHHHHHTT-THHHHS--SSSEEEE-HHHHHHHHHHHHHHHHHB--HHHHHHHHHHHHHHHHHHTS-TT-EEEEE--

Sequence (256 aa):
MKPKSYYIDEERLKDHDVLAAVFISNVEISDDQYAEEPPEALWIHEEILSRLILFGSAYQMHFSALIPDVYGTYNINKPQCDDLAAELETVTELTNDDLLRKYALLIREQALRVCHGASNQFLVVMGNMKPKSYYIDEERLKDHDVLAAVFISNVEISDDQYAEEPPEALWIHEEILSRLILFGSAYQMHFSALIPDVYGTYNINKPQCDDLAAELETVTELTNDDLLRKYALLIREQALRVCHGASNQFLVVMGN